Protein AF-A0A847SNF2-F1 (afdb_monomer_lite)

Radius of gyration: 28.28 Å; chains: 1; bounding box: 63×43×84 Å

pLDDT: mean 89.74, std 14.48, range [37.38, 98.56]

Structure (mmCIF, N/CA/C/O backbone):
data_AF-A0A847SNF2-F1
#
_entry.id   AF-A0A847SNF2-F1
#
loop_
_atom_site.group_PDB
_atom_site.id
_atom_site.type_symbol
_atom_site.label_atom_id
_atom_site.label_alt_id
_atom_site.label_comp_id
_atom_site.label_asym_id
_atom_site.label_entity_id
_atom_site.label_seq_id
_atom_site.pdbx_PDB_ins_code
_atom_site.Cartn_x
_atom_site.Cartn_y
_atom_site.Cartn_z
_atom_site.occupancy
_atom_site.B_iso_or_equiv
_atom_site.auth_seq_id
_atom_site.auth_comp_id
_atom_site.auth_asym_id
_atom_site.auth_atom_id
_atom_site.pdbx_PDB_model_num
ATOM 1 N N . MET A 1 1 ? 32.639 8.317 -30.695 1.00 65.56 1 MET A N 1
ATOM 2 C CA . MET A 1 1 ? 31.513 8.698 -29.812 1.00 65.56 1 MET A CA 1
ATOM 3 C C . MET A 1 1 ? 30.202 7.979 -30.156 1.00 65.56 1 MET A C 1
ATOM 5 O O . MET A 1 1 ? 29.755 7.187 -29.338 1.00 65.56 1 MET A O 1
ATOM 9 N N . LYS A 1 2 ? 29.619 8.138 -31.360 1.00 73.62 2 LYS A N 1
ATOM 10 C CA . LYS A 1 2 ? 28.333 7.496 -31.739 1.00 73.62 2 LYS A CA 1
ATOM 11 C C . LYS A 1 2 ? 28.296 5.975 -31.500 1.00 73.62 2 LYS A C 1
ATOM 13 O O . LYS A 1 2 ? 27.364 5.471 -30.892 1.00 73.62 2 LYS A O 1
ATOM 18 N N . GLN A 1 3 ? 29.345 5.256 -31.897 1.00 74.81 3 GLN A N 1
ATOM 19 C CA . GLN A 1 3 ? 29.440 3.803 -31.704 1.00 74.81 3 GLN A CA 1
ATOM 20 C C . GLN A 1 3 ? 29.687 3.382 -30.245 1.00 74.81 3 GLN A C 1
ATOM 22 O O . GLN A 1 3 ? 29.325 2.277 -29.868 1.00 74.81 3 GLN A O 1
ATOM 27 N N . GLN A 1 4 ? 30.266 4.246 -29.407 1.00 75.88 4 GLN A N 1
ATOM 28 C CA . GLN A 1 4 ? 30.476 3.952 -27.981 1.00 75.88 4 GLN A CA 1
ATOM 29 C C . GLN A 1 4 ? 29.184 4.100 -27.173 1.00 75.88 4 GLN A C 1
ATOM 31 O O . GLN A 1 4 ? 28.997 3.384 -26.195 1.00 75.88 4 GLN A O 1
ATOM 36 N N . ILE A 1 5 ? 28.310 5.019 -27.593 1.00 78.06 5 ILE A N 1
ATOM 37 C CA . ILE A 1 5 ? 27.040 5.321 -26.924 1.00 78.06 5 ILE A CA 1
ATOM 38 C C . ILE A 1 5 ? 25.921 4.403 -27.427 1.00 78.06 5 ILE A C 1
ATOM 40 O O . ILE A 1 5 ? 25.228 3.787 -26.626 1.00 78.06 5 ILE A O 1
ATOM 44 N N . PHE A 1 6 ? 25.771 4.287 -28.747 1.00 85.62 6 PHE A N 1
ATOM 45 C CA . PHE A 1 6 ? 24.653 3.578 -29.381 1.00 85.62 6 PHE A CA 1
ATOM 46 C C . PHE A 1 6 ? 25.043 2.185 -29.903 1.00 85.62 6 PHE A C 1
ATOM 48 O O . PHE A 1 6 ? 24.213 1.454 -30.435 1.00 85.62 6 PHE A O 1
ATOM 55 N N . GLY A 1 7 ? 26.320 1.802 -29.798 1.00 81.44 7 GLY A N 1
ATOM 56 C CA . GLY A 1 7 ? 26.777 0.477 -30.206 1.00 81.44 7 GLY A CA 1
ATOM 57 C C . GLY A 1 7 ? 26.134 -0.612 -29.356 1.00 81.44 7 GLY A C 1
ATOM 58 O O . GLY A 1 7 ? 26.249 -0.619 -28.128 1.00 81.44 7 GLY A O 1
ATOM 59 N N . THR A 1 8 ? 25.475 -1.550 -30.027 1.00 86.31 8 THR A N 1
ATOM 60 C CA . THR A 1 8 ? 24.744 -2.636 -29.385 1.00 86.31 8 THR A CA 1
ATOM 61 C C . THR A 1 8 ? 24.902 -3.945 -30.151 1.00 86.31 8 THR A C 1
ATOM 63 O O . THR A 1 8 ? 25.084 -3.964 -31.372 1.00 86.31 8 THR A O 1
ATOM 66 N N . ARG A 1 9 ? 24.838 -5.054 -29.417 1.00 81.81 9 ARG A N 1
ATOM 67 C CA . ARG A 1 9 ? 24.780 -6.404 -29.971 1.00 81.81 9 ARG A CA 1
ATOM 68 C C . ARG A 1 9 ? 23.340 -6.749 -30.350 1.00 81.81 9 ARG A C 1
ATOM 70 O O . ARG A 1 9 ? 22.398 -6.318 -29.697 1.00 81.81 9 ARG A O 1
ATOM 77 N N . ASN A 1 10 ? 23.156 -7.546 -31.401 1.00 85.62 10 ASN A N 1
ATOM 78 C CA . ASN A 1 10 ? 21.829 -8.011 -31.823 1.00 85.62 10 ASN A CA 1
ATOM 79 C C . ASN A 1 10 ? 21.430 -9.317 -31.105 1.00 85.62 10 ASN A C 1
ATOM 81 O O . ASN A 1 10 ? 21.148 -10.340 -31.739 1.00 85.62 10 ASN A O 1
ATOM 85 N N . ASP A 1 11 ? 21.441 -9.295 -29.774 1.00 86.50 11 ASP A N 1
ATOM 86 C CA . ASP A 1 11 ? 21.191 -10.460 -28.923 1.00 86.50 11 ASP A CA 1
ATOM 87 C C . ASP A 1 11 ? 19.908 -10.335 -28.086 1.00 86.50 11 ASP A C 1
ATOM 89 O O . ASP A 1 11 ? 19.279 -9.276 -27.995 1.00 86.50 11 ASP A O 1
ATOM 93 N N . TRP A 1 12 ? 19.491 -11.467 -27.519 1.00 93.69 12 TRP A N 1
ATOM 94 C CA . TRP A 1 12 ? 18.368 -11.535 -26.587 1.00 93.69 12 TRP A CA 1
ATOM 95 C C . TRP A 1 12 ? 18.736 -11.013 -25.198 1.00 93.69 12 TRP A C 1
ATOM 97 O O . TRP A 1 12 ? 17.870 -10.480 -24.514 1.00 93.69 12 TRP A O 1
ATOM 107 N N . THR A 1 13 ? 20.007 -11.111 -24.804 1.00 93.56 13 THR A N 1
ATOM 108 C CA . THR A 1 13 ? 20.498 -10.673 -23.493 1.00 93.56 13 THR A CA 1
ATOM 109 C C . THR A 1 13 ? 20.202 -9.196 -23.252 1.00 93.56 13 THR A C 1
ATOM 111 O O . THR A 1 13 ? 19.539 -8.861 -22.277 1.00 93.56 13 THR A O 1
ATOM 114 N N . GLY A 1 14 ? 20.604 -8.308 -24.164 1.00 93.88 14 GLY A N 1
ATOM 115 C CA . GLY A 1 14 ? 20.358 -6.872 -24.039 1.00 93.88 14 GLY A CA 1
ATOM 116 C C . GLY A 1 14 ? 18.871 -6.518 -24.066 1.00 93.88 14 GLY A C 1
ATOM 117 O O . GLY A 1 14 ? 18.456 -5.609 -23.353 1.00 93.88 14 GLY A O 1
ATOM 118 N N . LEU A 1 15 ? 18.057 -7.268 -24.823 1.00 96.25 15 LEU A N 1
ATOM 119 C CA . LEU A 1 15 ? 16.604 -7.081 -24.851 1.00 96.25 15 LEU A CA 1
ATOM 120 C C . LEU A 1 15 ? 15.972 -7.444 -23.503 1.00 96.25 15 LEU A C 1
ATOM 122 O O . LEU A 1 15 ? 15.206 -6.653 -22.963 1.00 96.25 15 LEU A O 1
ATOM 126 N N . ILE A 1 16 ? 16.302 -8.618 -22.960 1.00 97.25 16 ILE A N 1
ATOM 127 C CA . ILE A 1 16 ? 15.777 -9.078 -21.671 1.00 97.25 16 ILE A CA 1
ATOM 128 C C . ILE A 1 16 ? 16.212 -8.113 -20.568 1.00 97.25 16 ILE A C 1
ATOM 130 O O . ILE A 1 16 ? 15.367 -7.623 -19.830 1.00 97.25 16 ILE A O 1
ATOM 134 N N . LEU A 1 17 ? 17.502 -7.769 -20.503 1.00 97.38 17 LEU A N 1
ATOM 135 C CA . LEU A 1 17 ? 18.030 -6.860 -19.485 1.00 97.38 17 LEU A CA 1
ATOM 136 C C . LEU A 1 17 ? 17.331 -5.495 -19.509 1.00 97.38 17 LEU A C 1
ATOM 138 O O . LEU A 1 17 ? 16.883 -5.028 -18.464 1.00 97.38 17 LEU A O 1
ATOM 142 N N . ARG A 1 18 ? 17.201 -4.859 -20.684 1.00 96.88 18 ARG A N 1
ATOM 143 C CA . ARG A 1 18 ? 16.602 -3.517 -20.771 1.00 96.88 18 ARG A CA 1
ATOM 144 C C . ARG A 1 18 ? 15.096 -3.513 -20.543 1.00 96.88 18 ARG A C 1
ATOM 146 O O . ARG A 1 18 ? 14.598 -2.564 -19.947 1.00 96.88 18 ARG A O 1
ATOM 153 N N . LEU A 1 19 ? 14.379 -4.545 -21.000 1.00 98.06 19 LEU A N 1
ATOM 154 C CA . LEU A 1 19 ? 12.941 -4.650 -20.760 1.00 98.06 19 LEU A CA 1
ATOM 155 C C . LEU A 1 19 ? 12.666 -4.926 -19.288 1.00 98.06 19 LEU A C 1
ATOM 157 O O . LEU A 1 19 ? 11.842 -4.234 -18.710 1.00 98.06 19 LEU A O 1
ATOM 161 N N . THR A 1 20 ? 13.384 -5.863 -18.667 1.00 97.50 20 THR A N 1
ATOM 162 C CA . THR A 1 20 ? 13.247 -6.135 -17.232 1.00 97.50 20 THR A CA 1
ATOM 163 C C . THR A 1 20 ? 13.534 -4.879 -16.417 1.00 97.50 20 THR A C 1
ATOM 165 O O . THR A 1 20 ? 12.692 -4.461 -15.630 1.00 97.50 20 THR A O 1
ATOM 168 N N . LEU A 1 21 ? 14.678 -4.229 -16.652 1.00 97.56 21 LEU A N 1
ATOM 169 C CA . LEU A 1 21 ? 15.063 -3.021 -15.926 1.00 97.56 21 LEU A CA 1
ATOM 170 C C . LEU A 1 21 ? 14.066 -1.873 -16.154 1.00 97.56 21 LEU A C 1
ATOM 172 O O . LEU A 1 21 ? 13.591 -1.267 -15.200 1.00 97.56 21 LEU A O 1
ATOM 176 N N . GLY A 1 22 ? 13.713 -1.595 -17.410 1.00 97.88 22 GLY A N 1
ATOM 177 C CA . GLY A 1 22 ? 12.806 -0.505 -17.756 1.00 97.88 22 GLY A CA 1
ATOM 178 C C . GLY A 1 22 ? 11.372 -0.726 -17.266 1.00 97.88 22 GLY A C 1
ATOM 179 O O . GLY A 1 22 ? 10.777 0.192 -16.712 1.00 97.88 22 GLY A O 1
ATOM 180 N N . LEU A 1 23 ? 10.817 -1.933 -17.409 1.00 97.69 23 LEU A N 1
ATOM 181 C CA . LEU A 1 23 ? 9.449 -2.239 -16.969 1.00 97.69 23 LEU A CA 1
ATOM 182 C C . LEU A 1 23 ? 9.313 -2.253 -15.446 1.00 97.69 23 LEU A C 1
ATOM 184 O O . LEU A 1 23 ? 8.273 -1.850 -14.937 1.00 97.69 23 LEU A O 1
ATOM 188 N N . ILE A 1 24 ? 10.348 -2.691 -14.726 1.00 96.38 24 ILE A N 1
ATOM 189 C CA . ILE A 1 24 ? 10.360 -2.668 -13.262 1.00 96.38 24 ILE A CA 1
ATOM 190 C C . ILE A 1 24 ? 10.468 -1.229 -12.739 1.00 96.38 24 ILE A C 1
ATOM 192 O O . ILE A 1 24 ? 9.777 -0.879 -11.790 1.00 96.38 24 ILE A O 1
ATOM 196 N N . LEU A 1 25 ? 11.295 -0.384 -13.363 1.00 96.88 25 LEU A N 1
ATOM 197 C CA . LEU A 1 25 ? 11.503 0.999 -12.919 1.00 96.88 25 LEU A CA 1
ATOM 198 C C . LEU A 1 25 ? 10.388 1.961 -13.341 1.00 96.88 25 LEU A C 1
ATOM 200 O O . LEU A 1 25 ? 10.139 2.955 -12.659 1.00 96.88 25 LEU A O 1
ATOM 204 N N . PHE A 1 26 ? 9.697 1.680 -14.448 1.00 97.94 26 PHE A N 1
ATOM 205 C CA . PHE A 1 26 ? 8.675 2.577 -14.984 1.00 97.94 26 PHE A CA 1
ATOM 206 C C . PHE A 1 26 ? 7.558 2.915 -13.978 1.00 97.94 26 PHE A C 1
ATOM 208 O O . PHE A 1 26 ? 7.252 4.101 -13.851 1.00 97.94 26 PHE A O 1
ATOM 215 N N . PRO A 1 27 ? 6.973 1.961 -13.222 1.00 97.44 27 PRO A N 1
ATOM 216 C CA . PRO A 1 27 ? 5.998 2.277 -12.181 1.00 97.44 27 PRO A CA 1
ATOM 217 C C . PRO A 1 27 ? 6.513 3.276 -11.140 1.00 97.44 27 PRO A C 1
ATOM 219 O O . PRO A 1 27 ? 5.784 4.202 -10.791 1.00 97.44 27 PRO A O 1
ATOM 222 N N . HIS A 1 28 ? 7.772 3.149 -10.709 1.00 95.12 28 HIS A N 1
ATOM 223 C CA . HIS A 1 28 ? 8.379 4.057 -9.732 1.00 95.12 28 HIS A CA 1
ATOM 224 C C . HIS A 1 28 ? 8.542 5.471 -10.294 1.00 95.12 28 HIS A C 1
ATOM 226 O O . HIS A 1 28 ? 8.171 6.443 -9.638 1.00 95.12 28 HIS A O 1
ATOM 232 N N . GLY A 1 29 ? 9.002 5.601 -11.541 1.00 96.12 29 GLY A N 1
ATOM 233 C CA . GLY A 1 29 ? 9.044 6.896 -12.219 1.00 96.12 29 GLY A CA 1
ATOM 234 C C . GLY A 1 29 ? 7.646 7.485 -12.454 1.00 96.12 29 GLY A C 1
ATOM 235 O O . GLY A 1 29 ? 7.437 8.685 -12.288 1.00 96.12 29 GLY A O 1
ATOM 236 N N . ALA A 1 30 ? 6.664 6.653 -12.811 1.00 96.94 30 ALA A N 1
ATOM 237 C CA . ALA A 1 30 ? 5.295 7.084 -13.094 1.00 96.94 30 ALA A CA 1
ATOM 238 C C . ALA A 1 30 ? 4.552 7.540 -11.827 1.00 96.94 30 ALA A C 1
ATOM 240 O O . ALA A 1 30 ? 3.775 8.493 -11.891 1.00 96.94 30 ALA A O 1
ATOM 241 N N . GLN A 1 31 ? 4.830 6.923 -10.675 1.00 97.06 31 GLN A N 1
ATOM 242 C CA . GLN A 1 31 ? 4.374 7.404 -9.369 1.00 97.06 31 GLN A CA 1
ATOM 243 C C . GLN A 1 31 ? 4.872 8.828 -9.095 1.00 97.06 31 GLN A C 1
ATOM 245 O O . GLN A 1 31 ? 4.093 9.680 -8.667 1.00 97.06 31 GLN A O 1
ATOM 250 N N . LYS A 1 32 ? 6.148 9.092 -9.402 1.00 96.25 32 LYS A N 1
ATOM 251 C CA . LYS A 1 32 ? 6.796 10.386 -9.161 1.00 96.25 32 LYS A CA 1
ATOM 252 C C . LYS A 1 32 ? 6.369 11.465 -10.145 1.00 96.25 32 LYS A C 1
ATOM 254 O O . LYS A 1 32 ? 6.161 12.592 -9.737 1.00 96.25 32 LYS A O 1
ATOM 259 N N . VAL A 1 33 ? 6.216 11.159 -11.433 1.00 96.06 33 VAL A N 1
ATOM 260 C CA . VAL A 1 33 ? 5.874 12.177 -12.446 1.00 96.06 33 VAL A CA 1
ATOM 261 C C . VAL A 1 33 ? 4.365 12.360 -12.586 1.00 96.06 33 VAL A C 1
ATOM 263 O O . VAL A 1 33 ? 3.878 13.488 -12.601 1.00 96.06 33 VAL A O 1
ATOM 266 N N . LEU A 1 34 ? 3.622 11.256 -12.695 1.00 94.94 34 LEU A N 1
ATOM 267 C CA . LEU A 1 34 ? 2.216 11.252 -13.114 1.00 94.94 34 LEU A CA 1
ATOM 268 C C . LEU A 1 34 ? 1.235 10.971 -11.967 1.00 94.94 34 LEU A C 1
ATOM 270 O O . LEU A 1 34 ? 0.028 11.070 -12.174 1.00 94.94 34 LEU A O 1
ATOM 274 N N . GLY A 1 35 ? 1.725 10.572 -10.788 1.00 91.75 35 GLY A N 1
ATOM 275 C CA . GLY A 1 35 ? 0.875 10.138 -9.673 1.00 91.75 35 GLY A CA 1
ATOM 276 C C . GLY A 1 35 ? 0.163 8.805 -9.928 1.00 91.75 35 GLY A C 1
ATOM 277 O O . GLY A 1 35 ? -0.807 8.459 -9.256 1.00 91.75 35 GLY A O 1
ATOM 278 N N . TRP A 1 36 ? 0.612 8.038 -10.925 1.00 96.44 36 TRP A N 1
ATOM 279 C CA . TRP A 1 36 ? 0.036 6.726 -11.219 1.00 96.44 36 TRP A CA 1
ATOM 280 C C . TRP A 1 36 ? 0.269 5.758 -10.062 1.00 96.44 36 TRP A C 1
ATOM 282 O O . TRP A 1 36 ? 1.179 5.952 -9.265 1.00 96.44 36 TRP A O 1
ATOM 292 N N . PHE A 1 37 ? -0.544 4.703 -9.973 1.00 94.06 37 PHE A N 1
ATOM 293 C CA . PHE A 1 37 ? -0.419 3.673 -8.930 1.00 94.06 37 PHE A CA 1
ATOM 294 C C . PHE A 1 37 ? -0.496 4.230 -7.496 1.00 94.06 37 PHE A C 1
ATOM 296 O O . PHE A 1 37 ? 0.174 3.725 -6.598 1.00 94.06 37 PHE A O 1
ATOM 303 N N . GLY A 1 38 ? -1.279 5.296 -7.293 1.00 90.06 38 GLY A N 1
ATOM 304 C CA . GLY A 1 38 ? -1.390 5.977 -5.998 1.00 90.06 38 GLY A CA 1
ATOM 305 C C . GLY A 1 38 ? -0.129 6.748 -5.599 1.00 90.06 38 GLY A C 1
ATOM 306 O O . GLY A 1 38 ? 0.064 7.022 -4.419 1.00 90.06 38 GLY A O 1
ATOM 307 N N . GLY A 1 39 ? 0.745 7.053 -6.562 1.00 90.94 39 GLY A N 1
ATOM 308 C CA . GLY A 1 39 ? 1.963 7.813 -6.332 1.00 90.94 39 GLY A CA 1
ATOM 309 C C . GLY A 1 39 ? 1.703 9.289 -6.012 1.00 90.94 39 GLY A C 1
ATOM 310 O O . GLY A 1 39 ? 0.650 9.829 -6.352 1.00 90.94 39 GLY A O 1
ATOM 311 N N . PRO A 1 40 ? 2.679 9.967 -5.397 1.00 87.31 40 PRO A N 1
ATOM 312 C CA . PRO A 1 40 ? 2.530 11.343 -4.925 1.00 87.31 40 PRO A CA 1
ATOM 313 C C . PRO A 1 40 ? 2.425 12.376 -6.059 1.00 87.31 40 PRO A C 1
ATOM 315 O O . PRO A 1 40 ? 1.842 13.444 -5.856 1.00 87.31 40 PRO A O 1
ATOM 318 N N . GLY A 1 41 ? 2.948 12.069 -7.251 1.00 94.06 41 GLY A N 1
ATOM 319 C CA . GLY A 1 41 ? 3.035 13.009 -8.368 1.00 94.06 41 GLY A CA 1
ATOM 320 C C . GLY A 1 41 ? 4.124 14.073 -8.180 1.00 94.06 41 GLY A C 1
ATOM 321 O O . GLY A 1 41 ? 4.678 14.245 -7.095 1.00 94.06 41 GLY A O 1
ATOM 322 N N . PHE A 1 42 ? 4.432 14.802 -9.259 1.00 94.50 42 PHE A N 1
ATOM 323 C CA . PHE A 1 42 ? 5.685 15.564 -9.365 1.00 94.50 42 PHE A CA 1
ATOM 324 C C . PHE A 1 42 ? 5.872 16.615 -8.268 1.00 94.50 42 PHE A C 1
ATOM 326 O O . PHE A 1 42 ? 6.943 16.706 -7.675 1.00 94.50 42 PHE A O 1
ATOM 333 N N . GLY A 1 43 ? 4.830 17.403 -7.987 1.00 94.56 43 GLY A N 1
ATOM 334 C CA . GLY A 1 43 ? 4.910 18.475 -6.994 1.00 94.56 43 GLY A CA 1
ATOM 335 C C . GLY A 1 43 ? 5.175 17.949 -5.583 1.00 94.56 43 GLY A C 1
ATOM 336 O O . GLY A 1 43 ? 6.062 18.451 -4.900 1.00 94.56 43 GLY A O 1
ATOM 337 N N . ASN A 1 44 ? 4.448 16.907 -5.175 1.00 94.00 44 ASN A N 1
ATOM 338 C CA . ASN A 1 44 ? 4.586 16.327 -3.840 1.00 94.00 44 ASN A CA 1
ATOM 339 C C . ASN A 1 44 ? 5.908 15.567 -3.685 1.00 94.00 44 ASN A C 1
ATOM 341 O O . ASN A 1 44 ? 6.537 15.663 -2.635 1.00 94.00 44 ASN A O 1
ATOM 345 N N . GLU A 1 45 ? 6.360 14.862 -4.728 1.00 95.06 45 GLU A N 1
ATOM 346 C CA . GLU A 1 45 ? 7.650 14.166 -4.696 1.00 95.06 45 GLU A CA 1
ATOM 347 C C . GLU A 1 45 ? 8.820 15.152 -4.572 1.00 95.06 45 GLU A C 1
ATOM 349 O O . GLU A 1 45 ? 9.740 14.930 -3.788 1.00 95.06 45 GLU A O 1
ATOM 354 N N . MET A 1 46 ? 8.768 16.276 -5.298 1.00 96.06 46 MET A N 1
ATOM 355 C CA . MET A 1 46 ? 9.780 17.330 -5.186 1.00 96.06 46 MET A CA 1
ATOM 356 C C . MET A 1 46 ? 9.867 17.876 -3.759 1.00 96.06 46 MET A C 1
ATOM 358 O O . MET A 1 46 ? 10.971 17.965 -3.230 1.00 96.06 46 MET A O 1
ATOM 362 N N . VAL A 1 47 ? 8.724 18.181 -3.132 1.00 93.62 47 VAL A N 1
ATOM 363 C CA . VAL A 1 47 ? 8.668 18.648 -1.735 1.00 93.62 47 VAL A CA 1
ATOM 364 C C . VAL A 1 47 ? 9.216 17.590 -0.781 1.00 93.62 47 VAL A C 1
ATOM 366 O O . VAL A 1 47 ? 10.014 17.909 0.093 1.00 93.62 47 VAL A O 1
ATOM 369 N N . PHE A 1 48 ? 8.852 16.318 -0.955 1.00 91.94 48 PHE A N 1
ATOM 370 C CA . PHE A 1 48 ? 9.388 15.241 -0.124 1.00 91.94 48 PHE A CA 1
ATOM 371 C C . PHE A 1 48 ? 10.921 15.163 -0.219 1.00 91.94 48 PHE A C 1
ATOM 373 O O . PHE A 1 48 ? 11.616 15.150 0.800 1.00 91.94 48 PHE A O 1
ATOM 380 N N . PHE A 1 49 ? 11.478 15.194 -1.430 1.00 93.31 49 PHE A N 1
ATOM 381 C CA . PHE A 1 49 ? 12.925 15.137 -1.618 1.00 93.31 49 PHE A CA 1
ATOM 382 C C . PHE A 1 49 ? 13.665 16.367 -1.090 1.00 93.31 49 PHE A C 1
ATOM 384 O O . PHE A 1 49 ? 14.732 16.207 -0.496 1.00 93.31 49 PHE A O 1
ATOM 391 N N . THR A 1 50 ? 13.136 17.578 -1.271 1.00 93.06 50 THR A N 1
ATOM 392 C CA . THR A 1 50 ? 13.820 18.798 -0.813 1.00 93.06 50 THR A CA 1
ATOM 393 C C . THR A 1 50 ? 13.634 19.055 0.674 1.00 93.06 50 THR A C 1
ATOM 395 O O . THR A 1 50 ? 14.589 19.434 1.351 1.00 93.06 50 THR A O 1
ATOM 398 N N . ASP A 1 51 ? 12.436 18.827 1.201 1.00 93.44 51 ASP A N 1
ATOM 399 C CA . ASP A 1 51 ? 12.077 19.280 2.545 1.00 93.44 51 ASP A CA 1
ATOM 400 C C . ASP A 1 51 ? 12.233 18.159 3.573 1.00 93.44 51 ASP A C 1
ATOM 402 O O . ASP A 1 51 ? 12.564 18.440 4.721 1.00 93.44 51 ASP A O 1
ATOM 406 N N . THR A 1 52 ? 12.037 16.895 3.170 1.00 88.81 52 THR A N 1
ATOM 407 C CA . THR A 1 52 ? 12.174 15.733 4.069 1.00 88.81 52 THR A CA 1
ATOM 408 C C . THR A 1 52 ? 13.535 15.060 3.932 1.00 88.81 52 THR A C 1
ATOM 410 O O . THR A 1 52 ? 14.189 14.799 4.936 1.00 88.81 52 THR A O 1
ATOM 413 N N . LEU A 1 53 ? 13.987 14.790 2.700 1.00 86.44 53 LEU A N 1
ATOM 414 C CA . LEU A 1 53 ? 15.306 14.181 2.465 1.00 86.44 53 LEU A CA 1
ATOM 415 C C . LEU A 1 53 ? 16.441 15.207 2.349 1.00 86.44 53 LEU A C 1
ATOM 417 O O . LEU A 1 53 ? 17.600 14.820 2.209 1.00 86.44 53 LEU A O 1
ATOM 421 N N . HIS A 1 54 ? 16.122 16.505 2.398 1.00 91.69 54 HIS A N 1
ATOM 422 C CA . HIS A 1 54 ? 17.091 17.602 2.314 1.00 91.69 54 HIS A CA 1
ATOM 423 C C . HIS A 1 54 ? 18.005 17.534 1.080 1.00 91.69 54 HIS A C 1
ATOM 425 O O . HIS A 1 54 ? 19.144 18.010 1.098 1.00 91.69 54 HIS A O 1
ATOM 431 N N . LEU A 1 55 ? 17.509 16.953 -0.017 1.00 90.44 55 LEU A N 1
ATOM 432 C CA . LEU A 1 55 ? 18.242 16.888 -1.272 1.00 90.44 55 LEU A CA 1
ATOM 433 C C . LEU A 1 55 ? 18.229 18.260 -1.959 1.00 90.44 55 LEU A C 1
ATOM 435 O O . LEU A 1 55 ? 17.189 18.923 -2.008 1.00 90.44 55 LEU A O 1
ATOM 439 N N . PRO A 1 56 ? 19.344 18.688 -2.579 1.00 94.00 56 PRO A N 1
ATOM 440 C CA . PRO A 1 56 ? 19.325 19.853 -3.451 1.00 94.00 56 PRO A CA 1
ATOM 441 C C . PRO A 1 56 ? 18.285 19.665 -4.560 1.00 94.00 56 PRO A C 1
ATOM 443 O O . PRO A 1 56 ? 18.238 18.606 -5.189 1.00 94.00 56 PRO A O 1
ATOM 446 N N . TRP A 1 57 ? 17.493 20.702 -4.849 1.00 94.31 57 TRP A N 1
ATOM 447 C CA . TRP A 1 57 ? 16.369 20.619 -5.794 1.00 94.31 57 TRP A CA 1
ATOM 448 C C . TRP A 1 57 ? 16.762 20.042 -7.162 1.00 94.31 57 TRP A C 1
ATOM 450 O O . TRP A 1 57 ? 15.990 19.308 -7.772 1.00 94.31 57 TRP A O 1
ATOM 460 N N . LEU A 1 58 ? 17.977 20.338 -7.638 1.00 95.00 58 LEU A N 1
ATOM 461 C CA . LEU A 1 58 ? 18.468 19.832 -8.916 1.00 95.00 58 LEU A CA 1
ATOM 462 C C . LEU A 1 58 ? 18.709 18.318 -8.870 1.00 95.00 58 LEU A C 1
ATOM 464 O O . LEU A 1 58 ? 18.411 17.624 -9.836 1.00 95.00 58 LEU A O 1
ATOM 468 N N . ILE A 1 59 ? 19.213 17.799 -7.748 1.00 92.75 59 ILE A N 1
ATOM 469 C CA . ILE A 1 59 ? 19.392 16.357 -7.548 1.00 92.75 59 ILE A CA 1
ATOM 470 C C . ILE A 1 59 ? 18.026 15.676 -7.465 1.00 92.75 59 ILE A C 1
ATOM 472 O O . ILE A 1 59 ? 17.802 14.707 -8.184 1.00 92.75 59 ILE A O 1
ATOM 476 N N . ALA A 1 60 ? 17.097 16.226 -6.677 1.00 92.19 60 ALA A N 1
ATOM 477 C CA . ALA A 1 60 ? 15.721 15.734 -6.580 1.00 92.19 60 ALA A CA 1
ATOM 478 C C . ALA A 1 60 ? 15.036 15.662 -7.958 1.00 92.19 60 ALA A C 1
ATOM 480 O O . ALA A 1 60 ? 14.478 14.634 -8.340 1.00 92.19 60 ALA A O 1
ATOM 481 N N . PHE A 1 61 ? 15.159 16.726 -8.753 1.00 94.19 61 PHE A N 1
ATOM 482 C CA . PHE A 1 61 ? 14.631 16.772 -10.112 1.00 94.19 61 PHE A CA 1
ATOM 483 C C . PHE A 1 61 ? 15.262 15.706 -11.020 1.00 94.19 61 PHE A C 1
ATOM 485 O O . PHE A 1 61 ? 14.552 15.012 -11.751 1.00 94.19 61 PHE A O 1
ATOM 492 N N . LEU A 1 62 ? 16.589 15.546 -10.967 1.00 93.25 62 LEU A N 1
ATOM 493 C CA . LEU A 1 62 ? 17.298 14.548 -11.767 1.00 93.25 62 LEU A CA 1
ATOM 494 C C . LEU A 1 62 ? 16.895 13.117 -11.401 1.00 93.25 62 LEU A C 1
ATOM 496 O O . LEU A 1 62 ? 16.737 12.311 -12.312 1.00 93.25 62 LEU A O 1
ATOM 500 N N . VAL A 1 63 ? 16.675 12.809 -10.118 1.00 93.88 63 VAL A N 1
ATOM 501 C CA . VAL A 1 63 ? 16.155 11.504 -9.668 1.00 93.88 63 VAL A CA 1
ATOM 502 C C . VAL A 1 63 ? 14.843 11.184 -10.388 1.00 93.88 63 VAL A C 1
ATOM 504 O O . VAL A 1 63 ? 14.741 10.163 -11.068 1.00 93.88 63 VAL A O 1
ATOM 507 N N . ILE A 1 64 ? 13.875 12.104 -10.330 1.00 94.38 64 ILE A N 1
ATOM 508 C CA . ILE A 1 64 ? 12.552 11.925 -10.941 1.00 94.38 64 ILE A CA 1
ATOM 509 C C . ILE A 1 64 ? 12.662 11.734 -12.461 1.00 94.38 64 ILE A C 1
ATOM 511 O O . ILE A 1 64 ? 12.045 10.832 -13.036 1.00 94.38 64 ILE A O 1
ATOM 515 N N . VAL A 1 65 ? 13.468 12.571 -13.123 1.00 94.19 65 VAL A N 1
ATOM 516 C CA . VAL A 1 65 ? 13.672 12.502 -14.576 1.00 94.19 65 VAL A CA 1
ATOM 517 C C . VAL A 1 65 ? 14.331 11.186 -14.980 1.00 94.19 65 VAL A C 1
ATOM 519 O O . VAL A 1 65 ? 13.888 10.558 -15.943 1.00 94.19 65 VAL A O 1
ATOM 522 N N . ILE A 1 66 ? 15.371 10.758 -14.260 1.00 96.00 66 ILE A N 1
ATOM 523 C CA . ILE A 1 66 ? 16.100 9.524 -14.563 1.00 96.00 66 ILE A CA 1
ATOM 524 C C . ILE A 1 66 ? 15.187 8.313 -14.391 1.00 96.00 66 ILE A C 1
ATOM 526 O O . ILE A 1 66 ? 15.141 7.475 -15.289 1.00 96.00 66 ILE A O 1
ATOM 530 N N . GLU A 1 67 ? 14.424 8.230 -13.302 1.00 96.62 67 GLU A N 1
ATOM 531 C CA . GLU A 1 67 ? 13.539 7.088 -13.067 1.00 96.62 67 GLU A CA 1
ATOM 532 C C . GLU A 1 67 ? 12.451 6.960 -14.133 1.00 96.62 67 GLU A C 1
ATOM 534 O O . GLU A 1 67 ? 12.213 5.865 -14.636 1.00 96.62 67 GLU A O 1
ATOM 539 N N . PHE A 1 68 ? 11.816 8.064 -14.531 1.00 97.69 68 PHE A N 1
ATOM 540 C CA . PHE A 1 68 ? 10.727 8.008 -15.505 1.00 97.69 68 PHE A CA 1
ATOM 541 C C . PHE A 1 68 ? 11.227 7.912 -16.951 1.00 97.69 68 PHE A C 1
ATOM 543 O O . PHE A 1 68 ? 10.931 6.951 -17.669 1.00 97.69 68 PHE A O 1
ATOM 550 N N . PHE A 1 69 ? 12.008 8.899 -17.397 1.00 97.38 69 PHE A N 1
ATOM 551 C CA . PHE A 1 69 ? 12.457 8.961 -18.788 1.00 97.38 69 PHE A CA 1
ATOM 552 C C . PHE A 1 69 ? 13.567 7.956 -19.077 1.00 97.38 69 PHE A C 1
ATOM 554 O O . PHE A 1 69 ? 13.645 7.447 -20.199 1.00 97.38 69 PHE A O 1
ATOM 561 N N . GLY A 1 70 ? 14.389 7.620 -18.082 1.00 97.38 70 GLY A N 1
ATOM 562 C CA . GLY A 1 70 ? 15.377 6.559 -18.218 1.00 97.38 70 GLY A CA 1
ATOM 563 C C . GLY A 1 70 ? 14.727 5.191 -18.353 1.00 97.38 70 GLY A C 1
ATOM 564 O O . GLY A 1 70 ? 15.089 4.452 -19.267 1.00 97.38 70 GLY A O 1
ATOM 565 N N . ALA A 1 71 ? 13.705 4.879 -17.550 1.00 97.88 71 ALA A N 1
ATOM 566 C CA . ALA A 1 71 ? 12.947 3.638 -17.707 1.00 97.88 71 ALA A CA 1
ATOM 567 C C . ALA A 1 71 ? 12.301 3.530 -19.098 1.00 97.88 71 ALA A C 1
ATOM 569 O O . ALA A 1 71 ? 12.479 2.521 -19.783 1.00 97.88 71 ALA A O 1
ATOM 570 N N . LEU A 1 72 ? 11.629 4.590 -19.566 1.00 97.94 72 LEU A N 1
ATOM 571 C CA . LEU A 1 72 ? 11.016 4.606 -20.897 1.00 97.94 72 LEU A CA 1
ATOM 572 C C . LEU A 1 72 ? 12.059 4.443 -22.015 1.00 97.94 72 LEU A C 1
ATOM 574 O O . LEU A 1 72 ? 11.852 3.678 -22.959 1.00 97.94 72 LEU A O 1
ATOM 578 N N . SER A 1 73 ? 13.206 5.110 -21.879 1.00 97.62 73 SER A N 1
ATOM 579 C CA . SER A 1 73 ? 14.312 5.006 -22.834 1.00 97.62 73 SER A CA 1
ATOM 580 C C . SER A 1 73 ? 14.903 3.596 -22.884 1.00 97.62 73 SER A C 1
ATOM 582 O O . SER A 1 73 ? 15.190 3.089 -23.968 1.00 97.62 73 SER A O 1
ATOM 584 N N . LEU A 1 74 ? 15.027 2.918 -21.741 1.00 97.94 74 LEU A N 1
ATOM 585 C CA . LEU A 1 74 ? 15.470 1.523 -21.673 1.00 97.94 74 LEU A CA 1
ATOM 586 C C . LEU A 1 74 ? 14.465 0.572 -22.348 1.00 97.94 74 LEU A C 1
ATOM 588 O O . LEU A 1 74 ? 14.872 -0.293 -23.134 1.00 97.94 74 LEU A O 1
ATOM 592 N N . ILE A 1 75 ? 13.159 0.783 -22.139 1.00 98.19 75 ILE A N 1
ATOM 593 C CA . ILE A 1 75 ? 12.091 -0.016 -22.769 1.00 98.19 75 ILE A CA 1
ATOM 594 C C . ILE A 1 75 ? 12.169 0.051 -24.298 1.00 98.19 75 ILE A C 1
ATOM 596 O O . ILE A 1 75 ? 12.050 -0.978 -24.965 1.00 98.19 75 ILE A O 1
ATOM 600 N N . ILE A 1 76 ? 12.425 1.228 -24.874 1.00 96.94 76 ILE A N 1
ATOM 601 C CA . ILE A 1 76 ? 12.579 1.373 -26.334 1.00 96.94 76 ILE A CA 1
ATOM 602 C C . ILE A 1 76 ? 14.010 1.079 -26.818 1.00 96.94 76 ILE A C 1
ATOM 604 O O . ILE A 1 76 ? 14.247 0.883 -28.011 1.00 96.94 76 ILE A O 1
ATOM 608 N N . GLY A 1 77 ? 14.972 0.983 -25.898 1.00 96.31 77 GLY A N 1
ATOM 609 C CA . GLY A 1 77 ? 16.371 0.694 -26.204 1.00 96.31 77 GLY A CA 1
ATOM 610 C C . GLY A 1 77 ? 17.044 1.880 -26.879 1.00 96.31 77 GLY A C 1
ATOM 611 O O . GLY A 1 77 ? 17.685 1.720 -27.918 1.00 96.31 77 GLY A O 1
ATOM 612 N N . PHE A 1 78 ? 16.827 3.065 -26.317 1.00 96.25 78 PHE A N 1
ATOM 613 C CA . PHE A 1 78 ? 17.423 4.317 -26.749 1.00 96.25 78 PHE A CA 1
ATOM 614 C C . PHE A 1 78 ? 18.480 4.768 -25.741 1.00 96.25 78 PHE A C 1
ATOM 616 O O . PHE A 1 78 ? 18.185 4.935 -24.559 1.00 96.25 78 PHE A O 1
ATOM 623 N N . ALA A 1 79 ? 19.705 4.983 -26.217 1.00 94.94 79 ALA A N 1
ATOM 624 C CA . ALA A 1 79 ? 20.855 5.424 -25.439 1.00 94.94 79 ALA A CA 1
ATOM 625 C C . ALA A 1 79 ? 21.098 4.586 -24.169 1.00 94.94 79 ALA A C 1
ATOM 627 O O . ALA A 1 79 ? 21.493 5.128 -23.133 1.00 94.94 79 ALA A O 1
ATOM 628 N N . SER A 1 80 ? 20.877 3.266 -24.229 1.00 95.00 80 SER A N 1
ATOM 629 C CA . SER A 1 80 ? 20.798 2.425 -23.021 1.00 95.00 80 SER A CA 1
ATOM 630 C C . SER A 1 80 ? 22.046 2.508 -22.148 1.00 95.00 80 SER A C 1
ATOM 632 O O . SER A 1 80 ? 21.931 2.470 -20.935 1.00 95.00 80 SER A O 1
ATOM 634 N N . ARG A 1 81 ? 23.234 2.697 -22.738 1.00 93.94 81 ARG A N 1
ATOM 635 C CA . ARG A 1 81 ? 24.491 2.855 -21.987 1.00 93.94 81 ARG A CA 1
ATOM 636 C C . ARG A 1 81 ? 24.510 4.114 -21.117 1.00 93.94 81 ARG A C 1
ATOM 638 O O . ARG A 1 81 ? 25.000 4.060 -19.995 1.00 93.94 81 ARG A O 1
ATOM 645 N N . ILE A 1 82 ? 23.971 5.230 -21.613 1.00 95.25 82 ILE A N 1
ATOM 646 C CA . ILE A 1 82 ? 23.881 6.481 -20.843 1.00 95.25 82 ILE A CA 1
ATOM 647 C C . ILE A 1 82 ? 22.926 6.278 -19.671 1.00 95.25 82 ILE A C 1
ATOM 649 O O . ILE A 1 82 ? 23.276 6.571 -18.529 1.00 95.25 82 ILE A O 1
ATOM 653 N N . TRP A 1 83 ? 21.753 5.708 -19.945 1.00 96.94 83 TRP A N 1
ATOM 654 C CA . TRP A 1 83 ? 20.763 5.438 -18.909 1.00 96.94 83 TRP A CA 1
ATOM 655 C C . TRP A 1 83 ? 21.243 4.400 -17.899 1.00 96.94 83 TRP A C 1
ATOM 657 O O . TRP A 1 83 ? 20.999 4.576 -16.716 1.00 96.94 83 TRP A O 1
ATOM 667 N N . SER A 1 84 ? 22.007 3.386 -18.308 1.00 97.06 84 SER A N 1
ATOM 668 C CA . SER A 1 84 ? 22.639 2.443 -17.382 1.00 97.06 84 SER A CA 1
ATOM 669 C C . SER A 1 84 ? 23.600 3.133 -16.415 1.00 97.06 84 SER A C 1
ATOM 671 O O . SER A 1 84 ? 23.555 2.839 -15.227 1.00 97.06 84 SER A O 1
ATOM 673 N N . VAL A 1 85 ? 24.438 4.068 -16.882 1.00 97.00 85 VAL A N 1
ATOM 674 C CA . VAL A 1 85 ? 25.315 4.846 -15.984 1.00 97.00 85 VAL A CA 1
ATOM 675 C C . VAL A 1 85 ? 24.487 5.706 -15.031 1.00 97.00 85 VAL A C 1
ATOM 677 O O . VAL A 1 85 ? 24.756 5.708 -13.832 1.00 97.00 85 VAL A O 1
ATOM 680 N N . ALA A 1 86 ? 23.460 6.392 -15.543 1.00 96.94 86 ALA A N 1
ATOM 681 C CA . ALA A 1 86 ? 22.566 7.200 -14.718 1.00 96.94 86 ALA A CA 1
ATOM 682 C C . ALA A 1 86 ? 21.865 6.355 -13.639 1.00 96.94 86 ALA A C 1
ATOM 684 O O . ALA A 1 86 ? 21.844 6.760 -12.482 1.00 96.94 86 ALA A O 1
ATOM 685 N N . MET A 1 87 ? 21.375 5.160 -13.989 1.00 97.12 87 MET A N 1
ATOM 686 C CA . MET A 1 87 ? 20.748 4.227 -13.047 1.00 97.12 87 MET A CA 1
ATOM 687 C C . MET A 1 87 ? 21.738 3.706 -12.005 1.00 97.12 87 MET A C 1
ATOM 689 O O . MET A 1 87 ? 21.402 3.656 -10.830 1.00 97.12 87 MET A O 1
ATOM 693 N N . ILE A 1 88 ? 22.974 3.371 -12.389 1.00 97.81 88 ILE A N 1
ATOM 694 C CA . ILE A 1 88 ? 23.999 2.943 -11.423 1.00 97.81 88 ILE A CA 1
ATOM 695 C C . ILE A 1 88 ? 24.247 4.045 -10.388 1.00 97.81 88 ILE A C 1
ATOM 697 O O . ILE A 1 88 ? 24.193 3.780 -9.190 1.00 97.81 88 ILE A O 1
ATOM 701 N N . LEU A 1 89 ? 24.490 5.279 -10.840 1.00 96.44 89 LEU A N 1
ATOM 702 C CA . LEU A 1 89 ? 24.756 6.407 -9.943 1.00 96.44 89 LEU A CA 1
ATOM 703 C C . LEU A 1 89 ? 23.546 6.736 -9.065 1.00 96.44 89 LEU A C 1
ATOM 705 O O . LEU A 1 89 ? 23.708 6.965 -7.868 1.00 96.44 89 LEU A O 1
ATOM 709 N N . LEU A 1 90 ? 22.347 6.710 -9.649 1.00 96.69 90 LEU A N 1
ATOM 710 C CA . LEU A 1 90 ? 21.096 6.932 -8.936 1.00 96.69 90 LEU A CA 1
ATOM 711 C C . LEU A 1 90 ? 20.911 5.913 -7.808 1.00 96.69 90 LEU A C 1
ATOM 713 O O . LEU A 1 90 ? 20.717 6.301 -6.661 1.00 96.69 90 LEU A O 1
ATOM 717 N N . PHE A 1 91 ? 21.007 4.618 -8.117 1.00 97.06 91 PHE A N 1
ATOM 718 C CA . PHE A 1 91 ? 20.765 3.560 -7.138 1.00 97.06 91 PHE A CA 1
ATOM 719 C C . PHE A 1 91 ? 21.860 3.488 -6.073 1.00 97.06 91 PHE A C 1
ATOM 721 O O . PHE A 1 91 ? 21.548 3.219 -4.919 1.00 97.06 91 PHE A O 1
ATOM 728 N N . ILE A 1 92 ? 23.114 3.811 -6.407 1.00 95.88 92 ILE A N 1
ATOM 729 C CA . ILE A 1 92 ? 24.161 4.023 -5.396 1.00 95.88 92 ILE A CA 1
ATOM 730 C C . ILE A 1 92 ? 23.762 5.163 -4.450 1.00 95.88 92 ILE A C 1
ATOM 732 O O . ILE A 1 92 ? 23.840 4.994 -3.235 1.00 95.88 92 ILE A O 1
ATOM 736 N N . GLY A 1 93 ? 23.302 6.294 -4.994 1.00 92.19 93 GLY A N 1
ATOM 737 C CA . GLY A 1 93 ? 22.806 7.420 -4.203 1.00 92.19 93 GLY A CA 1
ATOM 738 C C . GLY A 1 93 ? 21.693 6.997 -3.246 1.00 92.19 93 GLY A C 1
ATOM 739 O O . GLY A 1 93 ? 21.838 7.186 -2.044 1.00 92.19 93 GLY A O 1
ATOM 740 N N . ILE A 1 94 ? 20.654 6.334 -3.766 1.00 93.69 94 ILE A N 1
ATOM 741 C CA . ILE A 1 94 ? 19.504 5.851 -2.985 1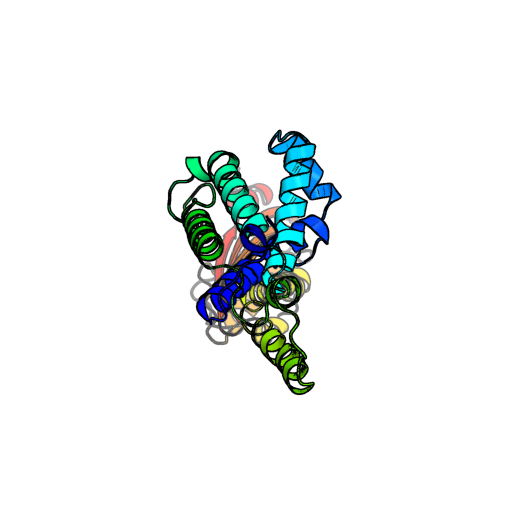.00 93.69 94 ILE A CA 1
ATOM 742 C C . ILE A 1 94 ? 19.950 4.946 -1.826 1.00 93.69 94 ILE A C 1
ATOM 744 O O . ILE A 1 94 ? 19.470 5.110 -0.702 1.00 93.69 94 ILE A O 1
ATOM 748 N N . ILE A 1 95 ? 20.902 4.032 -2.062 1.00 94.81 95 ILE A N 1
ATOM 749 C CA . ILE A 1 95 ? 21.438 3.167 -1.002 1.00 94.81 95 ILE A CA 1
ATOM 750 C C . ILE A 1 95 ? 22.005 4.012 0.139 1.00 94.81 95 ILE A C 1
ATOM 752 O O . ILE A 1 95 ? 21.600 3.835 1.287 1.00 94.81 95 ILE A O 1
ATOM 756 N N . PHE A 1 96 ? 22.910 4.943 -0.163 1.00 92.81 96 PHE A N 1
ATOM 757 C CA . PHE A 1 96 ? 23.594 5.728 0.865 1.00 92.81 96 PHE A CA 1
ATOM 758 C C . PHE A 1 96 ? 22.709 6.778 1.535 1.00 92.81 96 PHE A C 1
ATOM 760 O O . PHE A 1 96 ? 22.968 7.121 2.684 1.00 92.81 96 PHE A O 1
ATOM 767 N N . THR A 1 97 ? 21.681 7.283 0.852 1.00 87.38 97 THR A N 1
ATOM 768 C CA . THR A 1 97 ? 20.803 8.314 1.418 1.00 87.38 97 THR A CA 1
ATOM 769 C C . THR A 1 97 ? 19.630 7.746 2.208 1.00 87.38 97 THR A C 1
ATOM 771 O O . THR A 1 97 ? 19.126 8.447 3.078 1.00 87.38 97 THR A O 1
ATOM 774 N N . ALA A 1 98 ? 19.162 6.528 1.904 1.00 88.12 98 ALA A N 1
ATOM 775 C CA . ALA A 1 98 ? 17.888 6.040 2.448 1.00 88.12 98 ALA A CA 1
ATOM 776 C C . ALA A 1 98 ? 17.860 4.569 2.907 1.00 88.12 98 ALA A C 1
ATOM 778 O O . ALA A 1 98 ? 16.973 4.214 3.681 1.00 88.12 98 ALA A O 1
ATOM 779 N N . HIS A 1 99 ? 18.788 3.706 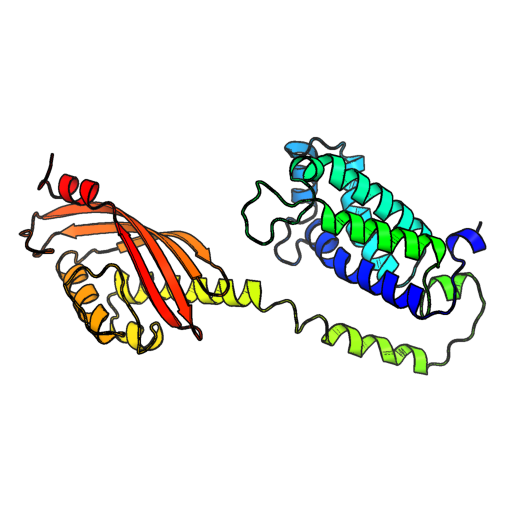2.470 1.00 92.31 99 HIS A N 1
ATOM 780 C CA . HIS A 1 99 ? 18.665 2.255 2.713 1.00 92.31 99 HIS A CA 1
ATOM 781 C C . HIS A 1 99 ? 19.835 1.611 3.462 1.00 92.31 99 HIS A C 1
ATOM 783 O O . HIS A 1 99 ? 19.662 0.536 4.031 1.00 92.31 99 HIS A O 1
ATOM 789 N N . VAL A 1 100 ? 21.019 2.230 3.501 1.00 94.56 100 VAL A N 1
ATOM 790 C CA . VAL A 1 100 ? 22.221 1.613 4.090 1.00 94.56 100 VAL A CA 1
ATOM 791 C C . VAL A 1 100 ? 22.046 1.289 5.578 1.00 94.56 100 VAL A C 1
ATOM 793 O O . VAL A 1 100 ? 22.513 0.248 6.038 1.00 94.56 100 VAL A O 1
ATOM 796 N N . GLU A 1 101 ? 21.309 2.125 6.314 1.00 92.75 101 GLU A N 1
ATOM 797 C CA . GLU A 1 101 ? 21.029 1.936 7.744 1.00 92.75 101 GLU A CA 1
ATOM 798 C C . GLU A 1 101 ? 20.046 0.789 8.024 1.00 92.75 101 GLU A C 1
ATOM 800 O O . GLU A 1 101 ? 20.045 0.233 9.122 1.00 92.75 101 GLU A O 1
ATOM 805 N N . ASN A 1 102 ? 19.242 0.398 7.029 1.00 93.00 102 ASN A N 1
ATOM 806 C CA . ASN A 1 102 ? 18.256 -0.676 7.154 1.00 93.00 102 ASN A CA 1
ATOM 807 C C . ASN A 1 102 ? 18.859 -2.066 6.891 1.00 93.00 102 ASN A C 1
ATOM 809 O O . ASN A 1 102 ? 18.175 -3.065 7.059 1.00 93.00 102 ASN A O 1
ATOM 813 N N . GLY A 1 103 ? 20.137 -2.161 6.511 1.00 94.38 103 GLY A N 1
ATOM 814 C CA . GLY A 1 103 ? 20.804 -3.438 6.259 1.00 94.38 103 GLY A CA 1
ATOM 815 C C . GLY A 1 103 ? 20.516 -4.037 4.878 1.00 94.38 103 GLY A C 1
ATOM 816 O O . GLY A 1 103 ? 19.986 -3.390 3.978 1.00 94.38 103 GLY A O 1
ATOM 817 N N . PHE A 1 104 ? 20.956 -5.282 4.675 1.00 96.25 104 PHE A N 1
ATOM 818 C CA . PHE A 1 104 ? 20.962 -5.913 3.351 1.00 96.25 104 PHE A CA 1
ATOM 819 C C . PHE A 1 104 ? 19.558 -6.303 2.867 1.00 96.25 104 PHE A C 1
ATOM 821 O O . PHE A 1 104 ? 19.174 -5.942 1.758 1.00 96.25 104 PHE A O 1
ATOM 828 N N . PHE A 1 105 ? 18.798 -7.032 3.685 1.00 96.19 105 PHE A N 1
ATOM 829 C CA . PHE A 1 105 ? 17.557 -7.679 3.256 1.00 96.19 105 PHE A CA 1
ATOM 830 C C . PHE A 1 105 ? 16.399 -6.696 3.103 1.00 96.19 105 PHE A C 1
ATOM 832 O O . PHE A 1 105 ? 16.200 -5.817 3.937 1.00 96.19 105 PHE A O 1
ATOM 839 N N . MET A 1 106 ? 15.575 -6.903 2.079 1.00 94.12 106 MET A N 1
ATOM 840 C CA . MET A 1 106 ? 14.295 -6.203 1.949 1.00 94.12 106 MET A CA 1
ATOM 841 C C . MET A 1 106 ? 13.346 -6.550 3.111 1.00 94.12 106 MET A C 1
ATOM 843 O O . MET A 1 106 ? 13.392 -7.643 3.684 1.00 94.12 106 MET A O 1
ATOM 847 N N . ASN A 1 107 ? 12.456 -5.627 3.462 1.00 92.81 107 ASN A N 1
ATOM 848 C CA . ASN A 1 107 ? 11.563 -5.730 4.611 1.00 92.81 107 ASN A CA 1
ATOM 849 C C . ASN A 1 107 ? 10.237 -6.433 4.279 1.00 92.81 107 ASN A C 1
ATOM 851 O O . ASN A 1 107 ? 9.161 -5.987 4.673 1.00 92.81 107 ASN A O 1
ATOM 855 N N . TRP A 1 108 ? 10.298 -7.573 3.587 1.00 89.31 108 TRP A N 1
ATOM 856 C CA . TRP A 1 108 ? 9.108 -8.290 3.103 1.00 89.31 108 TRP A CA 1
ATOM 857 C C . TRP A 1 108 ? 8.098 -8.660 4.199 1.00 89.31 108 TRP A C 1
ATOM 859 O O . TRP A 1 108 ? 6.904 -8.762 3.930 1.00 89.31 108 TRP A O 1
ATOM 869 N N . PHE A 1 109 ? 8.579 -8.868 5.427 1.00 88.88 109 PHE A N 1
ATOM 870 C CA . PHE A 1 109 ? 7.771 -9.275 6.580 1.00 88.88 109 PHE A CA 1
ATOM 871 C C . PHE A 1 109 ? 7.469 -8.128 7.558 1.00 88.88 109 PHE A C 1
ATOM 873 O O . PHE A 1 109 ? 6.856 -8.368 8.595 1.00 88.88 109 PHE A O 1
ATOM 880 N N . GLY A 1 110 ? 7.905 -6.895 7.269 1.00 88.62 110 GLY A N 1
ATOM 881 C CA . GLY A 1 110 ? 7.655 -5.729 8.126 1.00 88.62 110 GLY A CA 1
ATOM 882 C C . GLY A 1 110 ? 8.411 -5.727 9.463 1.00 88.62 110 GLY A C 1
ATOM 883 O O . GLY A 1 110 ? 8.031 -5.011 10.384 1.00 88.62 110 GLY A O 1
ATOM 884 N N . THR A 1 111 ? 9.463 -6.533 9.605 1.00 87.31 111 THR A N 1
ATOM 885 C CA . THR A 1 111 ? 10.247 -6.680 10.845 1.00 87.31 111 THR A CA 1
ATOM 886 C C . THR A 1 111 ? 11.381 -5.658 10.979 1.00 87.31 111 THR A C 1
ATOM 888 O O . THR A 1 111 ? 12.011 -5.576 12.031 1.00 87.31 111 THR A O 1
ATOM 891 N N . GLN A 1 112 ? 11.677 -4.904 9.918 1.00 88.31 112 GLN A N 1
ATOM 892 C CA . GLN A 1 112 ? 12.718 -3.875 9.868 1.00 88.31 112 GLN A CA 1
ATOM 893 C C . GLN A 1 112 ? 12.101 -2.470 9.888 1.00 88.31 112 GLN A C 1
ATOM 895 O O . GLN A 1 112 ? 10.922 -2.287 9.587 1.00 88.31 112 GLN A O 1
ATOM 900 N N . LYS A 1 113 ? 12.906 -1.460 10.238 1.00 88.25 113 LYS A N 1
ATOM 901 C CA . LYS A 1 113 ? 12.466 -0.051 10.271 1.00 88.25 113 LYS A CA 1
ATOM 902 C C . LYS A 1 113 ? 12.191 0.527 8.881 1.00 88.25 113 LYS A C 1
ATOM 904 O O . LYS A 1 113 ? 11.411 1.463 8.756 1.00 88.25 113 LYS A O 1
ATOM 909 N N . GLY A 1 114 ? 12.827 -0.031 7.860 1.00 90.81 114 GLY A N 1
ATOM 910 C CA . GLY A 1 114 ? 12.682 0.357 6.467 1.00 90.81 114 GLY A CA 1
ATOM 911 C C . GLY A 1 114 ? 13.190 -0.752 5.558 1.00 90.81 114 GLY A C 1
ATOM 912 O O . GLY A 1 114 ? 13.629 -1.803 6.027 1.00 90.81 114 GLY A O 1
ATOM 913 N N . GLU A 1 115 ? 13.117 -0.521 4.254 1.00 93.50 115 GLU A N 1
ATOM 914 C CA . GLU A 1 115 ? 13.595 -1.475 3.256 1.00 93.50 115 GLU A CA 1
ATOM 915 C C . GLU A 1 115 ? 15.127 -1.521 3.223 1.00 93.50 115 GLU A C 1
ATOM 917 O O . GLU A 1 115 ? 15.776 -0.471 3.242 1.00 93.50 115 GLU A O 1
ATOM 922 N N . GLY A 1 116 ? 15.706 -2.719 3.123 1.00 95.25 116 GLY A N 1
ATOM 923 C CA . GLY A 1 116 ? 17.136 -2.890 2.862 1.00 95.25 116 GLY A CA 1
ATOM 924 C C . GLY A 1 116 ? 17.539 -2.564 1.419 1.00 95.25 116 GLY A C 1
ATOM 925 O O . GLY A 1 116 ? 16.747 -2.067 0.614 1.00 95.25 116 GLY A O 1
ATOM 926 N N . TYR A 1 117 ? 18.800 -2.839 1.074 1.00 96.94 117 TYR A N 1
ATOM 927 C CA . TYR A 1 117 ? 19.384 -2.461 -0.223 1.00 96.94 117 TYR A CA 1
ATOM 928 C C . TYR A 1 117 ? 19.605 -3.611 -1.227 1.00 96.94 117 TYR A C 1
ATOM 930 O O . TYR A 1 117 ? 20.107 -3.363 -2.325 1.00 96.94 117 TYR A O 1
ATOM 938 N N . GLU A 1 118 ? 19.207 -4.849 -0.919 1.00 96.56 118 GLU A N 1
ATOM 939 C CA . GLU A 1 118 ? 19.350 -6.026 -1.800 1.00 96.56 118 GLU A CA 1
ATOM 940 C C . GLU A 1 118 ? 18.815 -5.781 -3.224 1.00 96.56 118 GLU A C 1
ATOM 942 O O . GLU A 1 118 ? 19.514 -6.011 -4.214 1.00 96.56 118 GLU A O 1
ATOM 947 N N . TYR A 1 119 ? 17.601 -5.237 -3.342 1.00 95.44 119 TYR A N 1
ATOM 948 C CA . TYR A 1 119 ? 16.978 -4.931 -4.633 1.00 95.44 119 TYR A CA 1
ATOM 949 C C . TYR A 1 119 ? 17.765 -3.890 -5.452 1.00 95.44 119 TYR A C 1
ATOM 951 O O . TYR A 1 119 ? 17.892 -4.004 -6.674 1.00 95.44 119 TYR A O 1
ATOM 959 N N . HIS A 1 120 ? 18.367 -2.908 -4.781 1.00 96.88 120 HIS A N 1
ATOM 960 C CA . HIS A 1 120 ? 19.153 -1.856 -5.423 1.00 96.88 120 HIS A CA 1
ATOM 961 C C . HIS A 1 120 ? 20.431 -2.427 -6.056 1.00 96.88 120 HIS A C 1
ATOM 963 O O . HIS A 1 120 ? 20.815 -2.030 -7.158 1.00 96.88 120 HIS A O 1
ATOM 969 N N . LEU A 1 121 ? 21.055 -3.421 -5.412 1.00 97.75 121 LEU A N 1
ATOM 970 C CA . LEU A 1 121 ? 22.215 -4.126 -5.963 1.00 97.75 121 LEU A CA 1
ATOM 971 C C . LEU A 1 121 ? 21.864 -4.935 -7.217 1.00 97.75 121 LEU A C 1
ATOM 973 O O . LEU A 1 121 ? 22.654 -4.952 -8.164 1.00 97.75 121 LEU A O 1
ATOM 977 N N . LEU A 1 122 ? 20.679 -5.556 -7.266 1.00 97.62 122 LEU A N 1
ATOM 978 C CA . LEU A 1 122 ? 20.202 -6.242 -8.472 1.00 97.62 122 LEU A CA 1
ATOM 979 C C . LEU A 1 122 ? 20.059 -5.265 -9.644 1.00 97.62 122 LEU A C 1
ATOM 981 O O . LEU A 1 122 ? 20.512 -5.557 -10.752 1.00 97.62 122 LEU A O 1
ATOM 985 N N . ILE A 1 123 ? 19.500 -4.078 -9.398 1.00 97.94 123 ILE A N 1
ATOM 986 C CA . ILE A 1 123 ? 19.372 -3.025 -10.414 1.00 97.94 123 ILE A CA 1
ATOM 987 C C . ILE A 1 123 ? 20.737 -2.542 -10.904 1.00 97.94 123 ILE A C 1
ATOM 989 O O . ILE A 1 123 ? 20.939 -2.403 -12.115 1.00 97.94 123 ILE A O 1
ATOM 993 N N . ILE A 1 124 ? 21.689 -2.327 -9.992 1.00 98.25 124 ILE A N 1
ATOM 994 C CA . ILE A 1 124 ? 23.063 -1.944 -10.341 1.00 98.25 124 ILE A CA 1
ATOM 995 C C . ILE A 1 124 ? 23.717 -3.040 -11.194 1.00 98.25 124 ILE A C 1
ATOM 997 O O . ILE A 1 124 ? 24.296 -2.735 -12.237 1.00 98.25 124 ILE A O 1
ATOM 1001 N N . GLY A 1 125 ? 23.573 -4.313 -10.815 1.00 98.19 125 GLY A N 1
ATOM 1002 C CA . GLY A 1 125 ? 24.105 -5.452 -11.566 1.00 98.19 125 GLY A CA 1
ATOM 1003 C C . GLY A 1 125 ? 23.525 -5.566 -12.981 1.00 98.19 125 GLY A C 1
ATOM 1004 O O . GLY A 1 125 ? 24.276 -5.699 -13.951 1.00 98.19 125 GLY A O 1
ATOM 1005 N N . LEU A 1 126 ? 22.201 -5.441 -13.126 1.00 97.94 126 LEU A N 1
ATOM 1006 C CA . LEU A 1 126 ? 21.525 -5.434 -14.431 1.00 97.94 126 LEU A CA 1
ATOM 1007 C C . LEU A 1 126 ? 21.964 -4.239 -15.288 1.00 97.94 126 LEU A C 1
ATOM 1009 O O . LEU A 1 126 ? 22.212 -4.388 -16.487 1.00 97.94 126 LEU A O 1
ATOM 1013 N N . SER A 1 127 ? 22.106 -3.066 -14.670 1.00 98.12 127 SER A N 1
ATOM 1014 C CA . SER A 1 127 ? 22.564 -1.850 -15.344 1.00 98.12 127 SER A CA 1
ATOM 1015 C C . SER A 1 127 ? 24.014 -1.976 -15.816 1.00 98.12 127 SER A C 1
ATOM 1017 O O . SER A 1 127 ? 24.316 -1.586 -16.941 1.00 98.12 127 SER A O 1
ATOM 1019 N N . LEU A 1 128 ? 24.903 -2.583 -15.022 1.00 97.81 128 LEU A N 1
ATOM 1020 C CA . LEU A 1 128 ? 26.285 -2.880 -15.420 1.00 97.81 128 LEU A CA 1
ATOM 1021 C C . LEU A 1 128 ? 26.336 -3.860 -16.597 1.00 97.81 128 LEU A C 1
ATOM 1023 O O . LEU A 1 128 ? 27.048 -3.619 -17.575 1.00 97.81 128 LEU A O 1
ATOM 1027 N N . ALA A 1 129 ? 25.540 -4.930 -16.546 1.00 96.44 129 ALA A N 1
ATOM 1028 C CA . ALA A 1 129 ? 25.449 -5.885 -17.646 1.00 96.44 129 ALA A CA 1
ATOM 1029 C C . ALA A 1 129 ? 24.965 -5.207 -18.941 1.00 96.44 129 ALA A C 1
ATOM 1031 O O . ALA A 1 129 ? 25.528 -5.437 -20.015 1.00 96.44 129 ALA A O 1
ATOM 1032 N N . LEU A 1 130 ? 23.975 -4.314 -18.843 1.00 96.44 130 LEU A N 1
ATOM 1033 C CA . LEU A 1 130 ? 23.458 -3.567 -19.987 1.00 96.44 130 LEU A CA 1
ATOM 1034 C C . LEU A 1 130 ? 24.447 -2.506 -20.500 1.00 96.44 130 LEU A C 1
ATOM 1036 O O . LEU A 1 130 ? 24.577 -2.337 -21.712 1.00 96.44 130 LEU A O 1
ATOM 1040 N N . LEU A 1 131 ? 25.204 -1.855 -19.613 1.00 95.12 131 LEU A N 1
ATOM 1041 C CA . LEU A 1 131 ? 26.277 -0.925 -19.974 1.00 95.12 131 LEU A CA 1
ATOM 1042 C C . LEU A 1 131 ? 27.356 -1.613 -20.825 1.00 95.12 131 LEU A C 1
ATOM 1044 O O . LEU A 1 131 ? 27.825 -1.055 -21.822 1.00 95.12 131 LEU A O 1
ATOM 1048 N N . MET A 1 132 ? 27.724 -2.843 -20.459 1.00 90.12 132 MET A N 1
ATOM 1049 C CA . MET A 1 132 ? 28.711 -3.641 -21.188 1.00 90.12 132 MET A CA 1
ATOM 1050 C C . MET A 1 132 ? 28.146 -4.196 -22.502 1.00 90.12 132 MET A C 1
ATOM 1052 O O . MET A 1 132 ? 28.805 -4.110 -23.544 1.00 90.12 132 MET A O 1
ATOM 1056 N N . ASN A 1 133 ? 26.926 -4.744 -22.471 1.00 90.62 133 ASN A N 1
ATOM 1057 C CA . ASN A 1 133 ? 26.332 -5.445 -23.611 1.00 90.62 133 ASN A CA 1
ATOM 1058 C C . ASN A 1 133 ? 25.732 -4.501 -24.670 1.00 90.62 133 ASN A C 1
ATOM 1060 O O . ASN A 1 133 ? 25.841 -4.753 -25.873 1.00 90.62 133 ASN A O 1
ATOM 1064 N N . GLY A 1 134 ? 25.137 -3.392 -24.235 1.00 90.88 134 GLY A N 1
ATOM 1065 C CA . GLY A 1 134 ? 24.267 -2.551 -25.049 1.00 90.88 134 GLY A CA 1
ATOM 1066 C C . GLY A 1 134 ? 22.833 -3.088 -25.150 1.00 90.88 134 GLY A C 1
ATOM 1067 O O . GLY A 1 134 ? 22.472 -4.119 -24.586 1.00 90.88 134 GLY A O 1
ATOM 1068 N N . SER A 1 135 ? 22.019 -2.357 -25.901 1.00 93.88 135 SER A N 1
ATOM 1069 C CA . SER A 1 135 ? 20.553 -2.414 -25.971 1.00 93.88 135 SER A CA 1
ATOM 1070 C C . SER A 1 135 ? 19.926 -3.698 -26.550 1.00 93.88 135 SER A C 1
ATOM 1072 O O . SER A 1 135 ? 18.714 -3.857 -26.507 1.00 93.88 135 SER A O 1
ATOM 1074 N N . GLY A 1 136 ? 20.682 -4.642 -27.103 1.00 93.56 136 GLY A N 1
ATOM 1075 C CA . GLY A 1 136 ? 20.125 -5.877 -27.663 1.00 93.56 136 GLY A CA 1
ATOM 1076 C C . GLY A 1 136 ? 19.256 -5.690 -28.920 1.00 93.56 136 GLY A C 1
ATOM 1077 O O . GLY A 1 136 ? 19.279 -4.662 -29.612 1.00 93.56 136 GLY A O 1
ATOM 1078 N N . ARG A 1 137 ? 18.464 -6.727 -29.214 1.00 91.12 137 ARG A N 1
ATOM 1079 C CA . ARG A 1 137 ? 17.467 -6.771 -30.301 1.00 91.12 137 ARG A CA 1
ATOM 1080 C C . ARG A 1 137 ? 16.400 -5.682 -30.173 1.00 91.12 137 ARG A C 1
ATOM 1082 O O . ARG A 1 137 ? 16.058 -5.262 -29.072 1.00 91.12 137 ARG A O 1
ATOM 1089 N N . TYR A 1 138 ? 15.852 -5.254 -31.314 1.00 92.19 138 TYR A N 1
ATOM 1090 C CA . TYR A 1 138 ? 14.729 -4.302 -31.438 1.00 92.19 138 TYR A CA 1
ATOM 1091 C C . TYR A 1 138 ? 14.937 -2.924 -30.793 1.00 92.19 138 TYR A C 1
ATOM 1093 O O . TYR A 1 138 ? 13.988 -2.167 -30.625 1.00 92.19 138 TYR A O 1
ATOM 1101 N N . ALA A 1 139 ? 16.164 -2.601 -30.396 1.00 94.00 139 ALA A N 1
ATOM 1102 C CA . ALA A 1 139 ? 16.485 -1.317 -29.803 1.00 94.00 139 ALA A CA 1
ATOM 1103 C C . ALA A 1 139 ? 16.549 -0.219 -30.869 1.00 94.00 139 ALA A C 1
ATOM 1105 O O . ALA A 1 139 ? 17.140 -0.444 -31.932 1.00 94.00 139 ALA A O 1
ATOM 1106 N N . VAL A 1 140 ? 16.028 0.970 -30.550 1.00 93.00 140 VAL A N 1
ATOM 1107 C CA . VAL A 1 140 ? 16.173 2.185 -31.375 1.00 93.00 140 VAL A CA 1
ATOM 1108 C C . VAL A 1 140 ? 17.648 2.473 -31.683 1.00 93.00 140 VAL A C 1
ATOM 1110 O O . VAL A 1 140 ? 17.980 2.884 -32.793 1.00 93.00 140 VAL A O 1
ATOM 1113 N N . ASP A 1 141 ? 18.558 2.148 -30.764 1.00 89.44 141 ASP A N 1
ATOM 1114 C CA . ASP A 1 141 ? 20.006 2.283 -30.961 1.00 89.44 141 ASP A CA 1
ATOM 1115 C C . ASP A 1 141 ? 20.536 1.562 -32.213 1.00 89.44 141 ASP A C 1
ATOM 1117 O O . ASP A 1 141 ? 21.445 2.063 -32.883 1.00 89.44 141 ASP A O 1
ATOM 1121 N N . ASN A 1 142 ? 19.924 0.436 -32.608 1.00 85.19 142 ASN A N 1
ATOM 1122 C CA . ASN A 1 142 ? 20.287 -0.264 -33.845 1.00 85.19 142 ASN A CA 1
ATOM 1123 C C . ASN A 1 142 ? 20.040 0.598 -35.094 1.00 85.19 142 ASN A C 1
ATOM 1125 O O . ASN A 1 142 ? 20.818 0.524 -36.047 1.00 85.19 142 ASN A O 1
ATOM 1129 N N . MET A 1 143 ? 18.986 1.424 -35.081 1.00 83.81 143 MET A N 1
ATOM 1130 C CA . MET A 1 143 ? 18.612 2.317 -36.186 1.00 83.81 143 MET A CA 1
ATOM 1131 C C . MET A 1 143 ? 19.571 3.505 -36.305 1.00 83.81 143 MET A C 1
ATOM 1133 O O . MET A 1 143 ? 19.752 4.064 -37.384 1.00 83.81 143 MET A O 1
ATOM 1137 N N . LEU A 1 144 ? 20.205 3.893 -35.197 1.00 80.69 144 LEU A N 1
ATOM 1138 C CA . LEU A 1 144 ? 21.122 5.027 -35.154 1.00 80.69 144 LEU A CA 1
ATOM 1139 C C . LEU A 1 144 ? 22.533 4.647 -35.621 1.00 80.69 144 LEU A C 1
ATOM 1141 O O . LEU A 1 144 ? 23.256 5.510 -36.124 1.00 80.69 144 LEU A O 1
ATOM 1145 N N . VAL A 1 145 ? 22.939 3.380 -35.480 1.00 75.00 145 VAL A N 1
ATOM 1146 C CA . VAL A 1 145 ? 24.295 2.913 -35.835 1.00 75.00 145 VAL A CA 1
ATOM 1147 C C . VAL A 1 145 ? 24.358 2.195 -37.188 1.00 75.00 145 VAL A C 1
ATOM 1149 O O . VAL A 1 145 ? 25.406 2.249 -37.831 1.00 75.00 145 VAL A O 1
ATOM 1152 N N . LYS A 1 146 ? 23.268 1.578 -37.674 1.00 60.81 146 LYS A N 1
ATOM 1153 C CA . LYS A 1 146 ? 23.213 0.952 -39.010 1.00 60.81 146 LYS A CA 1
ATOM 1154 C C . LYS A 1 146 ? 22.063 1.520 -39.857 1.00 60.81 146 LYS A C 1
ATOM 1156 O O . LYS A 1 146 ? 20.952 1.620 -39.347 1.00 60.81 146 LYS A O 1
ATOM 1161 N N . PRO A 1 147 ? 22.253 1.787 -41.165 1.00 49.38 147 PRO A N 1
ATOM 1162 C CA . PRO A 1 147 ? 21.128 1.970 -42.074 1.00 49.38 147 PRO A CA 1
ATOM 1163 C C . PRO A 1 147 ? 20.547 0.585 -42.402 1.00 49.38 147 PRO A C 1
ATOM 1165 O O . PRO A 1 147 ? 21.156 -0.179 -43.148 1.00 49.38 147 PRO A O 1
ATOM 1168 N N . VAL A 1 148 ? 19.397 0.213 -41.831 1.00 52.44 148 VAL A N 1
ATOM 1169 C CA . VAL A 1 148 ? 18.725 -1.062 -42.157 1.00 52.44 148 VAL A CA 1
ATOM 1170 C C . VAL A 1 148 ? 17.256 -0.818 -42.485 1.00 52.44 148 VAL A C 1
ATOM 1172 O O . VAL A 1 148 ? 16.523 -0.216 -41.706 1.00 52.44 148 VAL A O 1
ATOM 1175 N N . LYS A 1 149 ? 16.838 -1.304 -43.661 1.00 46.94 149 LYS A N 1
ATOM 1176 C CA . LYS A 1 149 ? 15.446 -1.345 -44.129 1.00 46.94 149 LYS A CA 1
ATOM 1177 C C . LYS A 1 149 ? 14.667 -2.361 -43.287 1.00 46.94 149 LYS A C 1
ATOM 1179 O O . LYS A 1 149 ? 15.022 -3.537 -43.271 1.00 46.94 149 LYS A O 1
ATOM 1184 N N . ILE A 1 150 ? 13.628 -1.912 -42.587 1.00 51.41 150 ILE A N 1
ATOM 1185 C CA . ILE A 1 150 ? 12.803 -2.757 -41.713 1.00 51.41 150 ILE A CA 1
ATOM 1186 C C . ILE A 1 150 ? 11.664 -3.376 -42.544 1.00 51.41 150 ILE A C 1
ATOM 1188 O O . ILE A 1 150 ? 10.921 -2.625 -43.176 1.00 51.41 150 ILE A O 1
ATOM 1192 N N . PRO A 1 151 ? 11.481 -4.710 -42.563 1.00 49.03 151 PRO A N 1
ATOM 1193 C CA . PRO A 1 151 ? 10.282 -5.317 -43.130 1.00 49.03 151 PRO A CA 1
ATOM 1194 C C . PRO A 1 151 ? 9.075 -5.100 -42.204 1.00 49.03 151 PRO A C 1
ATOM 1196 O O . PRO A 1 151 ? 9.172 -5.234 -40.983 1.00 49.03 151 PRO A O 1
ATOM 1199 N N . LEU A 1 152 ? 7.924 -4.795 -42.806 1.00 51.19 152 LEU A N 1
ATOM 1200 C CA . LEU A 1 152 ? 6.676 -4.373 -42.150 1.00 51.19 152 LEU A CA 1
ATOM 1201 C C . LEU A 1 152 ? 6.135 -5.370 -41.097 1.00 51.19 152 LEU A C 1
ATOM 1203 O O . LEU A 1 152 ? 5.360 -4.990 -40.226 1.00 51.19 152 LEU A O 1
ATOM 1207 N N . SER A 1 153 ? 6.582 -6.629 -41.120 1.00 48.94 153 SER A N 1
ATOM 1208 C CA . SER A 1 153 ? 6.216 -7.672 -40.152 1.00 48.94 153 SER A CA 1
ATOM 1209 C C . SER A 1 153 ? 6.812 -7.479 -38.750 1.00 48.94 153 SER A C 1
ATOM 1211 O O . SER A 1 153 ? 6.277 -8.017 -37.783 1.00 48.94 153 SER A O 1
ATOM 1213 N N . ALA A 1 154 ? 7.882 -6.688 -38.603 1.00 47.16 154 ALA A N 1
ATOM 1214 C CA . ALA A 1 154 ? 8.519 -6.435 -37.306 1.00 47.16 154 ALA A CA 1
ATOM 1215 C C . ALA A 1 154 ? 7.711 -5.489 -36.390 1.00 47.16 154 ALA A C 1
ATOM 1217 O O . ALA A 1 154 ? 7.984 -5.420 -35.194 1.00 47.16 154 ALA A O 1
ATOM 1218 N N . LEU A 1 155 ? 6.700 -4.793 -36.926 1.00 49.09 155 LEU A N 1
ATOM 1219 C CA . LEU A 1 155 ? 5.818 -3.896 -36.166 1.00 49.09 155 LEU A CA 1
ATOM 1220 C C . LEU A 1 155 ? 4.696 -4.627 -35.403 1.00 49.09 155 LEU A C 1
ATOM 1222 O O . LEU A 1 155 ? 4.072 -4.033 -34.530 1.00 49.09 155 LEU A O 1
ATOM 1226 N N . ALA A 1 156 ? 4.451 -5.914 -35.678 1.00 45.19 156 ALA A N 1
ATOM 1227 C CA . ALA A 1 156 ? 3.307 -6.643 -35.119 1.00 45.19 156 ALA A CA 1
ATOM 1228 C C . ALA A 1 156 ? 3.534 -7.230 -33.708 1.00 45.19 156 ALA A C 1
ATOM 1230 O O . ALA A 1 156 ? 2.580 -7.637 -33.052 1.00 45.19 156 ALA A O 1
ATOM 1231 N N . VAL A 1 157 ? 4.774 -7.266 -33.205 1.00 44.03 157 VAL A N 1
ATOM 1232 C CA . VAL A 1 157 ? 5.100 -7.952 -31.932 1.00 44.03 157 VAL A CA 1
ATOM 1233 C C . VAL A 1 157 ? 4.860 -7.066 -30.691 1.00 44.03 157 VAL A C 1
ATOM 1235 O O . VAL A 1 157 ? 4.901 -7.548 -29.562 1.00 44.03 157 VAL A O 1
ATOM 1238 N N . SER A 1 158 ? 4.536 -5.778 -30.864 1.00 45.25 158 SER A N 1
ATOM 1239 C CA . SER A 1 158 ? 4.419 -4.822 -29.747 1.00 45.25 158 SER A CA 1
ATOM 1240 C C . SER A 1 158 ? 3.118 -4.926 -28.931 1.00 45.25 158 SER A C 1
ATOM 1242 O O . SER A 1 158 ? 3.030 -4.310 -27.873 1.00 45.25 158 SER A O 1
ATOM 1244 N N . GLY A 1 159 ? 2.111 -5.682 -29.389 1.00 40.41 159 GLY A N 1
ATOM 1245 C CA . GLY A 1 159 ? 0.805 -5.766 -28.714 1.00 40.41 159 GLY A CA 1
ATOM 1246 C C . GLY A 1 159 ? 0.707 -6.848 -27.634 1.00 40.41 159 GLY A C 1
ATOM 1247 O O . GLY A 1 159 ? -0.006 -6.679 -26.649 1.00 40.41 159 GLY A O 1
ATOM 1248 N N . THR A 1 160 ? 1.443 -7.952 -27.773 1.00 46.06 160 THR A N 1
ATOM 1249 C CA . THR A 1 160 ? 1.204 -9.153 -26.951 1.00 46.06 160 THR A CA 1
ATOM 1250 C C . THR A 1 160 ? 1.960 -9.139 -25.617 1.00 46.06 160 THR A C 1
ATOM 1252 O O . THR A 1 160 ? 1.526 -9.771 -24.659 1.00 46.06 160 THR A O 1
ATOM 1255 N N . LEU A 1 161 ? 3.051 -8.373 -25.500 1.00 40.31 161 LEU A N 1
ATOM 1256 C CA . LEU A 1 161 ? 3.831 -8.293 -24.254 1.00 40.31 161 LEU A CA 1
ATOM 1257 C C . LEU A 1 161 ? 3.226 -7.320 -23.220 1.00 40.31 161 LEU A C 1
ATOM 1259 O O . LEU A 1 161 ? 3.497 -7.447 -22.029 1.00 40.31 161 LEU A O 1
ATOM 1263 N N . LEU A 1 162 ? 2.358 -6.398 -23.655 1.00 39.34 162 LEU A N 1
ATOM 1264 C CA . LEU A 1 162 ? 1.656 -5.455 -22.774 1.00 39.34 162 LEU A CA 1
ATOM 1265 C C . LEU A 1 162 ? 0.496 -6.116 -22.001 1.00 39.34 162 LEU A C 1
ATOM 1267 O O . LEU A 1 162 ? 0.111 -5.623 -20.947 1.00 39.34 162 LEU A O 1
ATOM 1271 N N . LEU A 1 163 ? -0.018 -7.256 -22.481 1.00 40.94 163 LEU A N 1
ATOM 1272 C CA . LEU A 1 163 ? -1.145 -7.978 -21.871 1.00 40.94 163 LEU A CA 1
ATOM 1273 C C . LEU A 1 163 ? -0.729 -8.964 -20.765 1.00 40.94 163 LEU A C 1
ATOM 1275 O O . LEU A 1 163 ? -1.549 -9.316 -19.922 1.00 40.94 163 LEU A O 1
ATOM 1279 N N . LEU A 1 164 ? 0.540 -9.384 -20.721 1.00 37.38 164 LEU A N 1
ATOM 1280 C CA . LEU A 1 164 ? 1.031 -10.314 -19.692 1.00 37.38 164 LEU A CA 1
ATOM 1281 C C . LEU A 1 164 ? 1.453 -9.612 -18.390 1.00 37.38 164 LEU A C 1
ATOM 1283 O O . LEU A 1 164 ? 1.440 -10.237 -17.333 1.00 37.38 164 LEU A O 1
ATOM 1287 N N . PHE A 1 165 ? 1.752 -8.308 -18.424 1.00 40.81 165 PHE A N 1
ATOM 1288 C CA . PHE A 1 165 ? 2.082 -7.537 -17.216 1.00 40.81 165 PHE A CA 1
ATOM 1289 C C . PHE A 1 165 ? 0.851 -7.031 -16.449 1.00 40.81 165 PHE A C 1
ATOM 1291 O O . PHE A 1 165 ? 0.938 -6.791 -15.246 1.00 40.81 165 PHE A O 1
ATOM 1298 N N . THR A 1 166 ? -0.312 -6.914 -17.095 1.00 42.75 166 THR A N 1
ATOM 1299 C CA . THR A 1 166 ? -1.543 -6.452 -16.428 1.00 42.75 166 THR A CA 1
ATOM 1300 C C . THR A 1 166 ? -2.215 -7.541 -15.584 1.00 42.75 166 THR A C 1
ATOM 1302 O O . THR A 1 166 ? -3.014 -7.220 -14.711 1.00 42.75 166 THR A O 1
ATOM 1305 N N . ALA A 1 167 ? -1.874 -8.819 -15.788 1.00 40.75 167 ALA A N 1
ATOM 1306 C CA . ALA A 1 167 ? -2.559 -9.940 -15.140 1.00 40.75 167 ALA A CA 1
ATOM 1307 C C . ALA A 1 167 ? -1.911 -10.431 -13.831 1.00 40.75 167 ALA A C 1
ATOM 1309 O O . ALA A 1 167 ? -2.564 -11.146 -13.077 1.00 40.75 167 ALA A O 1
ATOM 1310 N N . CYS A 1 168 ? -0.661 -10.057 -13.524 1.00 38.88 168 CYS A N 1
ATOM 1311 C CA . CYS A 1 168 ? 0.079 -10.687 -12.419 1.00 38.88 168 CYS A CA 1
ATOM 1312 C C . CYS A 1 168 ? 0.421 -9.769 -11.230 1.00 38.88 168 CYS A C 1
ATOM 1314 O O . CYS A 1 168 ? 0.977 -10.258 -10.253 1.00 38.88 168 CYS A O 1
ATOM 1316 N N . ASN A 1 169 ? 0.085 -8.470 -11.257 1.00 44.47 169 ASN A N 1
ATOM 1317 C CA . ASN A 1 169 ? 0.463 -7.556 -10.162 1.00 44.47 169 ASN A CA 1
ATOM 1318 C C . ASN A 1 169 ? -0.637 -6.591 -9.682 1.00 44.47 169 ASN A C 1
ATOM 1320 O O . ASN A 1 169 ? -0.346 -5.524 -9.152 1.00 44.47 169 ASN A O 1
ATOM 1324 N N . GLN A 1 170 ? -1.912 -6.957 -9.847 1.00 44.59 170 GLN A N 1
ATOM 1325 C CA . GLN A 1 170 ? -3.033 -6.206 -9.257 1.00 44.59 170 GLN A CA 1
ATOM 1326 C C . GLN A 1 170 ? -3.786 -6.967 -8.160 1.00 44.59 170 GLN A C 1
ATOM 1328 O O . GLN A 1 170 ? -4.634 -6.379 -7.498 1.00 44.59 170 GLN A O 1
ATOM 1333 N N . ALA A 1 171 ? -3.483 -8.247 -7.922 1.00 51.81 171 ALA A N 1
ATOM 1334 C CA . ALA A 1 171 ? -4.252 -9.045 -6.970 1.00 51.81 171 ALA A CA 1
ATOM 1335 C C . ALA A 1 171 ? -4.069 -8.574 -5.517 1.00 51.81 171 ALA A C 1
ATOM 1337 O O . ALA A 1 171 ? -5.059 -8.438 -4.814 1.00 51.81 171 ALA A O 1
ATOM 1338 N N . GLY A 1 172 ? -2.847 -8.252 -5.074 1.00 59.03 172 GLY A N 1
ATOM 1339 C CA . GLY A 1 172 ? -2.591 -7.869 -3.676 1.00 59.03 172 GLY A CA 1
ATOM 1340 C C . GLY A 1 172 ? -3.333 -6.597 -3.231 1.00 59.03 172 GLY A C 1
ATOM 1341 O O . GLY A 1 172 ? -4.186 -6.666 -2.346 1.00 59.03 172 GLY A O 1
ATOM 1342 N N . PRO A 1 173 ? -3.098 -5.440 -3.883 1.00 67.62 173 PRO A N 1
ATOM 1343 C CA . PRO A 1 173 ? -3.784 -4.197 -3.528 1.00 67.62 173 PRO A CA 1
ATOM 1344 C C . PRO A 1 173 ? -5.304 -4.270 -3.733 1.00 67.62 173 PRO A C 1
ATOM 1346 O O . PRO A 1 173 ? -6.060 -3.740 -2.921 1.00 67.62 173 PRO A O 1
ATOM 1349 N N . ALA A 1 174 ? -5.775 -4.952 -4.787 1.00 78.88 174 ALA A N 1
ATOM 1350 C CA . ALA A 1 174 ? -7.208 -5.070 -5.056 1.00 78.88 174 ALA A CA 1
ATOM 1351 C C . ALA A 1 174 ? -7.928 -5.998 -4.063 1.00 78.88 174 ALA A C 1
ATOM 1353 O O . ALA A 1 174 ? -9.064 -5.713 -3.685 1.00 78.88 174 ALA A O 1
ATOM 1354 N N . VAL A 1 175 ? -7.292 -7.091 -3.625 1.00 85.50 175 VAL A N 1
ATOM 1355 C CA . VAL A 1 175 ? -7.850 -7.995 -2.606 1.00 85.50 175 VAL A CA 1
ATOM 1356 C C . VAL A 1 175 ? -7.872 -7.306 -1.246 1.00 85.50 175 VAL A C 1
ATOM 1358 O O . VAL A 1 175 ? -8.922 -7.288 -0.611 1.00 85.50 175 VAL A O 1
ATOM 1361 N N . ALA A 1 176 ? -6.781 -6.650 -0.837 1.00 87.19 176 ALA A N 1
ATOM 1362 C CA . ALA A 1 176 ? -6.750 -5.883 0.409 1.00 87.19 176 ALA A CA 1
ATOM 1363 C C . ALA A 1 176 ? -7.835 -4.787 0.442 1.00 87.19 176 ALA A C 1
ATOM 1365 O O . ALA A 1 176 ? -8.522 -4.621 1.450 1.00 87.19 176 ALA A O 1
ATOM 1366 N N . GLN A 1 177 ? -8.066 -4.089 -0.676 1.00 90.50 177 GLN A N 1
ATOM 1367 C CA . GLN A 1 177 ? -9.127 -3.084 -0.764 1.00 90.50 177 GLN A CA 1
ATOM 1368 C C . GLN A 1 177 ? -10.537 -3.694 -0.665 1.00 90.50 177 GLN A C 1
ATOM 1370 O O . GLN A 1 177 ? -11.396 -3.131 0.012 1.00 90.50 177 GLN A O 1
ATOM 1375 N N . LYS A 1 178 ? -10.783 -4.851 -1.295 1.00 94.06 178 LYS A N 1
ATOM 1376 C CA . LYS A 1 178 ? -12.059 -5.580 -1.162 1.00 94.06 178 LYS A CA 1
ATOM 1377 C C . LYS A 1 178 ? -12.294 -6.068 0.266 1.00 94.06 178 LYS A C 1
ATOM 1379 O O . LYS A 1 178 ? -13.391 -5.922 0.791 1.00 94.06 178 LYS A O 1
ATOM 1384 N N . ASN A 1 179 ? -11.252 -6.589 0.904 1.00 96.31 179 ASN A N 1
ATOM 1385 C CA . ASN A 1 179 ? -11.277 -7.026 2.296 1.00 96.31 179 ASN A CA 1
ATOM 1386 C C . ASN A 1 179 ? -11.608 -5.866 3.243 1.00 96.31 179 ASN A C 1
ATOM 1388 O O . ASN A 1 179 ? -12.437 -6.003 4.139 1.00 96.31 179 ASN A O 1
ATOM 1392 N N . LYS A 1 180 ? -11.015 -4.691 3.005 1.00 96.62 180 LYS A N 1
ATOM 1393 C CA . LYS A 1 180 ? -11.358 -3.466 3.732 1.00 96.62 180 LYS A CA 1
ATOM 1394 C C . LYS A 1 180 ? -12.839 -3.104 3.572 1.00 96.62 180 LYS A C 1
ATOM 1396 O O . LYS A 1 180 ? -13.510 -2.897 4.577 1.00 96.62 180 LYS A O 1
ATOM 1401 N N . GLN A 1 181 ? -13.357 -3.094 2.342 1.00 97.62 181 GLN A N 1
ATOM 1402 C CA . GLN A 1 181 ? -14.773 -2.803 2.066 1.00 97.62 181 GLN A CA 1
ATOM 1403 C C . GLN A 1 181 ? -15.722 -3.810 2.731 1.00 97.62 181 GLN A C 1
ATOM 1405 O O . GLN A 1 181 ? -16.776 -3.423 3.232 1.00 97.62 181 GLN A O 1
ATOM 1410 N N . LEU A 1 182 ? -15.341 -5.091 2.773 1.00 98.19 182 LEU A N 1
ATOM 1411 C CA . LEU A 1 182 ? -16.087 -6.137 3.473 1.00 98.19 182 LEU A CA 1
ATOM 1412 C C . LEU A 1 182 ? -16.240 -5.806 4.966 1.00 98.19 182 LEU A C 1
ATOM 1414 O O . LEU A 1 182 ? -17.347 -5.870 5.498 1.00 98.19 182 LEU A O 1
ATOM 1418 N N . VAL A 1 183 ? -15.150 -5.412 5.633 1.00 98.38 183 VAL A N 1
ATOM 1419 C CA . VAL A 1 183 ? -15.166 -5.075 7.067 1.00 98.38 183 VAL A CA 1
ATOM 1420 C C . VAL A 1 183 ? -15.864 -3.739 7.338 1.00 98.38 183 VAL A C 1
ATOM 1422 O O . VAL A 1 183 ? -16.587 -3.618 8.324 1.00 98.38 183 VAL A O 1
ATOM 1425 N N . GLU A 1 184 ? -15.732 -2.750 6.454 1.00 97.94 184 GLU A N 1
ATOM 1426 C CA . GLU A 1 184 ? -16.507 -1.502 6.533 1.00 97.94 184 GLU A CA 1
ATOM 1427 C C . GLU A 1 184 ? -18.017 -1.784 6.472 1.00 97.94 184 GLU A C 1
ATOM 1429 O O . GLU A 1 184 ? -18.773 -1.293 7.314 1.00 97.94 184 GLU A O 1
ATOM 1434 N N . ARG A 1 185 ? -18.442 -2.649 5.541 1.00 98.06 185 ARG A N 1
ATOM 1435 C CA . ARG A 1 185 ? -19.834 -3.103 5.419 1.00 98.06 185 ARG A CA 1
ATOM 1436 C C . ARG A 1 185 ? -20.293 -3.883 6.651 1.00 98.06 185 ARG A C 1
ATOM 1438 O O . ARG A 1 185 ? -21.414 -3.684 7.108 1.00 98.06 185 ARG A O 1
ATOM 1445 N N . TYR A 1 186 ? -19.429 -4.723 7.220 1.00 98.44 186 TYR A N 1
ATOM 1446 C CA . TYR A 1 186 ? -19.709 -5.456 8.455 1.00 98.44 186 TYR A CA 1
ATOM 1447 C C . TYR A 1 186 ? -20.023 -4.522 9.635 1.00 98.44 186 TYR A C 1
ATOM 1449 O O . TYR A 1 186 ? -21.034 -4.715 10.310 1.00 98.44 186 TYR A O 1
ATOM 1457 N N . PHE A 1 187 ? -19.224 -3.476 9.868 1.00 98.50 187 PHE A N 1
ATOM 1458 C CA . PHE A 1 187 ? -19.520 -2.507 10.932 1.00 98.50 187 PHE A CA 1
ATOM 1459 C C . PHE A 1 187 ? -20.759 -1.654 10.636 1.00 98.50 187 PHE A C 1
ATOM 1461 O O . PHE A 1 187 ? -21.559 -1.407 11.538 1.00 98.50 187 PHE A O 1
ATOM 1468 N N . ASP A 1 188 ? -20.939 -1.206 9.395 1.00 98.31 188 ASP A N 1
ATOM 1469 C CA . ASP A 1 188 ? -22.062 -0.335 9.049 1.00 98.31 188 ASP A CA 1
ATOM 1470 C C . ASP A 1 188 ? -23.407 -1.080 9.031 1.00 98.31 188 ASP A C 1
ATOM 1472 O O . ASP A 1 188 ? -24.352 -0.704 9.726 1.00 98.31 188 ASP A O 1
ATOM 1476 N N . GLU A 1 189 ? -23.513 -2.163 8.263 1.00 98.12 189 GLU A N 1
ATOM 1477 C CA . GLU A 1 189 ? -24.782 -2.870 8.081 1.00 98.12 189 GLU A CA 1
ATOM 1478 C C . GLU A 1 189 ? -25.128 -3.736 9.294 1.00 98.12 189 GLU A C 1
ATOM 1480 O O . GLU A 1 189 ? -26.217 -3.594 9.856 1.00 98.12 189 GLU A O 1
ATOM 1485 N N . ALA A 1 190 ? -24.206 -4.583 9.762 1.00 97.62 190 ALA A N 1
ATOM 1486 C CA . ALA A 1 190 ? -24.529 -5.494 10.856 1.00 97.62 190 ALA A CA 1
ATOM 1487 C C . ALA A 1 190 ? -24.596 -4.766 12.205 1.00 97.62 190 ALA A C 1
ATOM 1489 O O . ALA A 1 190 ? -25.590 -4.885 12.917 1.00 97.62 190 ALA A O 1
ATOM 1490 N N . TRP A 1 191 ? -23.571 -3.985 12.561 1.00 97.94 191 TRP A N 1
ATOM 1491 C CA . TRP A 1 191 ? -23.483 -3.391 13.900 1.00 97.94 191 TRP A CA 1
ATOM 1492 C C . TRP A 1 191 ? -24.221 -2.056 14.031 1.00 97.94 191 TRP A C 1
ATOM 1494 O O . TRP A 1 191 ? -25.009 -1.895 14.966 1.00 97.94 191 TRP A O 1
ATOM 1504 N N . ASN A 1 192 ? -24.013 -1.112 13.108 1.00 98.19 192 ASN A N 1
ATOM 1505 C CA . ASN A 1 192 ? -24.603 0.231 13.203 1.00 98.19 192 ASN A CA 1
ATOM 1506 C C . ASN A 1 192 ? -26.074 0.278 12.782 1.00 98.19 192 ASN A C 1
ATOM 1508 O O . ASN A 1 192 ? -26.858 0.990 13.415 1.00 98.19 192 ASN A O 1
ATOM 1512 N N . LYS A 1 193 ? -26.470 -0.480 11.753 1.00 97.69 193 LYS A N 1
ATOM 1513 C CA . LYS A 1 193 ? -27.871 -0.565 11.303 1.00 97.69 193 LYS A CA 1
ATOM 1514 C C . LYS A 1 193 ? -28.634 -1.727 11.940 1.00 97.69 193 LYS A C 1
ATOM 1516 O O . LYS A 1 193 ? -29.847 -1.630 12.096 1.00 97.69 193 LYS A O 1
ATOM 1521 N N . GLY A 1 194 ? -27.942 -2.776 12.388 1.00 97.00 194 GLY A N 1
ATOM 1522 C CA . GLY A 1 194 ? -28.584 -3.947 12.996 1.00 97.00 194 GLY A CA 1
ATOM 1523 C C . GLY A 1 194 ? -29.154 -4.942 11.991 1.00 97.00 194 GLY A C 1
ATOM 1524 O O . GLY A 1 194 ? -30.022 -5.727 12.359 1.00 97.00 194 GLY A O 1
ATOM 1525 N N . HIS A 1 195 ? -28.703 -4.900 10.738 1.00 97.94 195 HIS A N 1
ATOM 1526 C CA . HIS A 1 195 ? -29.150 -5.789 9.667 1.00 97.94 195 HIS A CA 1
ATOM 1527 C C . HIS A 1 195 ? -28.455 -7.147 9.796 1.00 97.94 195 HIS A C 1
ATOM 1529 O O . HIS A 1 195 ? -27.479 -7.436 9.109 1.00 97.94 195 HIS A O 1
ATOM 1535 N N . VAL A 1 196 ? -28.898 -7.972 10.743 1.00 97.38 196 VAL A N 1
ATOM 1536 C CA . VAL A 1 196 ? -28.239 -9.241 11.094 1.00 97.38 196 VAL A CA 1
ATOM 1537 C C . VAL A 1 196 ? -28.273 -10.286 9.974 1.00 97.38 196 VAL A C 1
ATOM 1539 O O . VAL A 1 196 ? -27.443 -11.187 9.953 1.00 97.38 196 VAL A O 1
ATOM 1542 N N . GLU A 1 197 ? -29.191 -10.169 9.023 1.00 97.44 197 GLU A N 1
ATOM 1543 C CA . GLU A 1 197 ? -29.273 -10.990 7.813 1.00 97.44 197 GLU A CA 1
ATOM 1544 C C . GLU A 1 197 ? -28.051 -10.830 6.898 1.00 97.44 197 GLU A C 1
ATOM 1546 O O . GLU A 1 197 ? -27.646 -11.788 6.241 1.00 97.44 197 GLU A O 1
ATOM 1551 N N . VAL A 1 198 ? -27.386 -9.667 6.919 1.00 97.44 198 VAL A N 1
ATOM 1552 C CA . VAL A 1 198 ? -26.170 -9.439 6.123 1.00 97.44 198 VAL A CA 1
ATOM 1553 C C . VAL A 1 198 ? -25.037 -10.385 6.532 1.00 97.44 198 VAL A C 1
ATOM 1555 O O . VAL A 1 198 ? -24.148 -10.694 5.742 1.00 97.44 198 VAL A O 1
ATOM 1558 N N . LEU A 1 199 ? -25.069 -10.887 7.769 1.00 97.75 199 LEU A N 1
ATOM 1559 C CA . LEU A 1 199 ? -24.059 -11.789 8.309 1.00 97.75 199 LEU A CA 1
ATOM 1560 C C . LEU A 1 199 ? -23.962 -13.101 7.512 1.00 97.75 199 LEU A C 1
ATOM 1562 O O . LEU A 1 199 ? -22.866 -13.645 7.393 1.00 97.75 199 LEU A O 1
ATOM 1566 N N . ASP A 1 200 ? -25.053 -13.559 6.891 1.00 97.31 200 ASP A N 1
ATOM 1567 C CA . ASP A 1 200 ? -25.053 -14.754 6.029 1.00 97.31 200 ASP A CA 1
ATOM 1568 C C . ASP A 1 200 ? -24.214 -14.556 4.752 1.00 97.31 200 ASP A C 1
ATOM 1570 O O . ASP A 1 200 ? -23.607 -15.491 4.210 1.00 97.31 200 ASP A O 1
ATOM 1574 N N . GLU A 1 201 ? -24.128 -13.312 4.284 1.00 97.44 201 GLU A N 1
ATOM 1575 C CA . GLU A 1 201 ? -23.297 -12.925 3.149 1.00 97.44 201 GLU A CA 1
ATOM 1576 C C . GLU A 1 201 ? -21.840 -12.715 3.568 1.00 97.44 201 GLU A C 1
ATOM 1578 O O . GLU A 1 201 ? -20.936 -13.210 2.891 1.00 97.44 201 GLU A O 1
ATOM 1583 N N . LEU A 1 202 ? -21.614 -11.998 4.675 1.00 97.94 202 LEU A N 1
ATOM 1584 C CA . LEU A 1 202 ? -20.290 -11.491 5.057 1.00 97.94 202 LEU A CA 1
ATOM 1585 C C . LEU A 1 202 ? -19.395 -12.528 5.741 1.00 9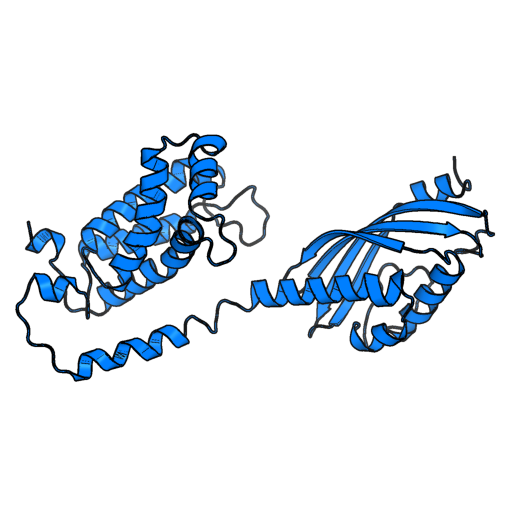7.94 202 LEU A C 1
ATOM 1587 O O . LEU A 1 202 ? -18.172 -12.438 5.625 1.00 97.94 202 LEU A O 1
ATOM 1591 N N . LEU A 1 203 ? -19.974 -13.492 6.457 1.00 98.25 203 LEU A N 1
ATOM 1592 C CA . LEU A 1 203 ? -19.221 -14.482 7.231 1.00 98.25 203 LEU A CA 1
ATOM 1593 C C . LEU A 1 203 ? -19.132 -15.820 6.496 1.00 98.25 203 LEU A C 1
ATOM 1595 O O . LEU A 1 203 ? -19.969 -16.160 5.648 1.00 98.25 203 LEU A O 1
ATOM 1599 N N . SER A 1 204 ? -18.097 -16.592 6.819 1.00 97.75 204 SER A N 1
ATOM 1600 C CA . SER A 1 204 ? -18.016 -17.995 6.426 1.00 97.75 204 SER A CA 1
ATOM 1601 C C . SER A 1 204 ? -19.008 -18.826 7.248 1.00 97.75 204 SER A C 1
ATOM 1603 O O . SER A 1 204 ? -19.382 -18.460 8.363 1.00 97.75 204 SER A O 1
ATOM 1605 N N . GLN A 1 205 ? -19.445 -19.961 6.698 1.00 95.19 205 GLN A N 1
ATOM 1606 C CA . GLN A 1 205 ? -20.349 -20.877 7.409 1.00 95.19 205 GLN A CA 1
ATOM 1607 C C . GLN A 1 205 ? -19.700 -21.455 8.675 1.00 95.19 205 GLN A C 1
ATOM 1609 O O . GLN A 1 205 ? -20.381 -21.696 9.665 1.00 95.19 205 GLN A O 1
ATOM 1614 N N . ASP A 1 206 ? -18.374 -21.590 8.667 1.00 93.75 206 ASP A N 1
ATOM 1615 C CA . ASP A 1 206 ? -17.587 -22.089 9.794 1.00 93.75 206 ASP A CA 1
ATOM 1616 C C . ASP A 1 206 ? -16.992 -20.967 10.655 1.00 93.75 206 ASP A C 1
ATOM 1618 O O . ASP A 1 206 ? -16.037 -21.218 11.388 1.00 93.75 206 ASP A O 1
ATOM 1622 N N . TYR A 1 207 ? -17.528 -19.741 10.569 1.00 97.56 207 TYR A N 1
ATOM 1623 C CA . TYR A 1 207 ? -16.966 -18.580 11.254 1.00 97.56 207 TYR A CA 1
ATOM 1624 C C . TYR A 1 207 ? -16.722 -18.833 12.747 1.00 97.56 207 TYR A C 1
ATOM 1626 O O . TYR A 1 207 ? -17.590 -19.365 13.449 1.00 97.56 207 TYR A O 1
ATOM 1634 N N . ILE A 1 208 ? -15.551 -18.413 13.230 1.00 95.69 208 ILE A N 1
ATOM 1635 C CA . ILE A 1 208 ? -15.131 -18.561 14.623 1.00 95.69 208 ILE A CA 1
ATOM 1636 C C . ILE A 1 208 ? -14.941 -17.186 15.261 1.00 95.69 208 ILE A C 1
ATOM 1638 O O . ILE A 1 208 ? -14.093 -16.393 14.854 1.00 95.69 208 ILE A O 1
ATOM 1642 N N . ASN A 1 209 ? -15.694 -16.932 16.330 1.00 94.88 209 ASN A N 1
ATOM 1643 C CA . ASN A 1 209 ? -15.445 -15.813 17.229 1.00 94.88 209 ASN A CA 1
ATOM 1644 C C . ASN A 1 209 ? -14.558 -16.286 18.390 1.00 94.88 209 ASN A C 1
ATOM 1646 O O . ASN A 1 209 ? -15.017 -17.046 19.240 1.00 94.88 209 ASN A O 1
ATOM 1650 N N . HIS A 1 210 ? -13.305 -15.825 18.441 1.00 94.12 210 HIS A N 1
ATOM 1651 C CA . HIS A 1 210 ? -12.345 -16.181 19.499 1.00 94.12 210 HIS A CA 1
ATOM 1652 C C . HIS A 1 210 ? -12.499 -15.355 20.777 1.00 94.12 210 HIS A C 1
ATOM 1654 O O . HIS A 1 210 ? -11.874 -15.649 21.793 1.00 94.12 210 HIS A O 1
ATOM 1660 N N . THR A 1 211 ? -13.322 -14.310 20.741 1.00 88.69 211 THR A N 1
ATOM 1661 C CA . THR A 1 211 ? -13.568 -13.399 21.868 1.00 88.69 211 THR A CA 1
ATOM 1662 C C . THR A 1 211 ? -15.068 -13.149 22.058 1.00 88.69 211 THR A C 1
ATOM 1664 O O . THR A 1 211 ? -15.516 -11.988 22.050 1.00 88.69 211 THR A O 1
ATOM 1667 N N . PRO A 1 212 ? -15.875 -14.222 22.173 1.00 84.94 212 PRO A N 1
ATOM 1668 C CA . PRO A 1 212 ? -17.316 -14.095 22.216 1.00 84.94 212 PRO A CA 1
ATOM 1669 C C . PRO A 1 212 ? -17.756 -13.500 23.550 1.00 84.94 212 PRO A C 1
ATOM 1671 O O . PRO A 1 212 ? -17.164 -13.748 24.598 1.00 84.94 212 PRO A O 1
ATOM 1674 N N . SER A 1 213 ? -18.829 -12.715 23.520 1.00 77.56 213 SER A N 1
ATOM 1675 C CA . SER A 1 213 ? -19.412 -12.146 24.739 1.00 77.56 213 SER A CA 1
ATOM 1676 C C . SER A 1 213 ? -20.352 -13.112 25.474 1.00 77.56 213 SER A C 1
ATOM 1678 O O . SER A 1 213 ? -20.965 -12.745 26.473 1.00 77.56 213 SER A O 1
ATOM 1680 N N . VAL A 1 214 ? -20.483 -14.339 24.966 1.00 78.75 214 VAL A N 1
ATOM 1681 C CA . VAL A 1 214 ? -21.243 -15.447 25.554 1.00 78.75 214 VAL A CA 1
ATOM 1682 C C . VAL A 1 214 ? -20.393 -16.723 25.499 1.00 78.75 214 VAL A C 1
ATOM 1684 O O . VAL A 1 214 ? -19.578 -16.843 24.583 1.00 78.75 214 VAL A O 1
ATOM 1687 N N . PRO A 1 215 ? -20.551 -17.670 26.440 1.00 80.75 215 PRO A N 1
ATOM 1688 C CA . PRO A 1 215 ? -19.868 -18.961 26.371 1.00 80.75 215 PRO A CA 1
ATOM 1689 C C . PRO A 1 215 ? -20.309 -19.771 25.145 1.00 80.75 215 PRO A C 1
ATOM 1691 O O . PRO A 1 215 ? -21.506 -19.859 24.877 1.00 80.75 215 PRO A O 1
ATOM 1694 N N . ASP A 1 216 ? -19.341 -20.358 24.438 1.00 82.44 216 ASP A N 1
ATOM 1695 C CA . ASP A 1 216 ? -19.518 -21.338 23.355 1.00 82.44 216 ASP A CA 1
ATOM 1696 C C . ASP A 1 216 ? -20.649 -21.025 22.352 1.00 82.44 216 ASP A C 1
ATOM 1698 O O . ASP A 1 216 ? -21.559 -21.843 22.165 1.00 82.44 216 ASP A O 1
ATOM 1702 N N . PRO A 1 217 ? -20.637 -19.851 21.683 1.00 87.31 217 PRO A N 1
ATOM 1703 C CA . PRO A 1 217 ? -21.618 -19.583 20.644 1.00 87.31 217 PRO A CA 1
ATOM 1704 C C . PRO A 1 217 ? -21.467 -20.598 19.498 1.00 87.31 217 PRO A C 1
ATOM 1706 O O . PRO A 1 217 ? -20.348 -21.035 19.202 1.00 87.31 217 PRO A O 1
ATOM 1709 N N . PRO A 1 218 ? -22.568 -20.947 18.809 1.00 91.94 218 PRO A N 1
ATOM 1710 C CA . PRO A 1 218 ? -22.498 -21.707 17.569 1.00 91.94 218 PRO A CA 1
ATOM 1711 C C . PRO A 1 218 ? -21.495 -21.097 16.583 1.00 91.94 218 PRO A C 1
ATOM 1713 O O . PRO A 1 218 ? -21.296 -19.882 16.551 1.00 91.94 218 PRO A O 1
ATOM 1716 N N . LYS A 1 219 ? -20.877 -21.933 15.748 1.00 92.75 219 LYS A N 1
ATOM 1717 C CA . LYS A 1 219 ? -20.078 -21.435 14.623 1.00 92.75 219 LYS A CA 1
ATOM 1718 C C . LYS A 1 219 ? -20.969 -20.746 13.591 1.00 92.75 219 LYS A C 1
ATOM 1720 O O . LYS A 1 219 ? -22.173 -20.998 13.532 1.00 92.75 219 LYS A O 1
ATOM 1725 N N . GLY A 1 220 ? -20.354 -19.922 12.752 1.00 95.44 220 GLY A N 1
ATOM 1726 C CA . GLY A 1 220 ? -21.048 -19.292 11.638 1.00 95.44 220 GLY A CA 1
ATOM 1727 C C . GLY A 1 220 ? -21.874 -18.062 12.034 1.00 95.44 220 GLY A C 1
ATOM 1728 O O . GLY A 1 220 ? -21.827 -17.597 13.179 1.00 95.44 220 GLY A O 1
ATOM 1729 N N . PRO A 1 221 ? -22.666 -17.530 11.086 1.00 96.00 221 PRO A N 1
ATOM 1730 C CA . PRO A 1 221 ? -23.543 -16.380 11.308 1.00 96.00 221 PRO A CA 1
ATOM 1731 C C . PRO A 1 221 ? -24.511 -16.567 12.482 1.00 96.00 221 PRO A C 1
ATOM 1733 O O . PRO A 1 221 ? -24.761 -15.625 13.237 1.00 96.00 221 PRO A O 1
ATOM 1736 N N . ASP A 1 222 ? -25.023 -17.783 12.676 1.00 94.56 222 ASP A N 1
ATOM 1737 C CA . ASP A 1 222 ? -26.033 -18.092 13.694 1.00 94.56 222 ASP A CA 1
ATOM 1738 C C . ASP A 1 222 ? -25.530 -17.890 15.129 1.00 94.56 222 ASP A C 1
ATOM 1740 O O . ASP A 1 222 ? -26.324 -17.588 16.021 1.00 94.56 222 ASP A O 1
ATOM 1744 N N . GLY A 1 223 ? -24.215 -17.975 15.356 1.00 92.38 223 GLY A N 1
ATOM 1745 C CA . GLY A 1 223 ? -23.616 -17.630 16.644 1.00 92.38 223 GLY A CA 1
ATOM 1746 C C . GLY A 1 223 ? -23.526 -16.131 16.910 1.00 92.38 223 GLY A C 1
ATOM 1747 O O . GLY A 1 223 ? -23.574 -15.707 18.065 1.00 92.38 223 GLY A O 1
ATOM 1748 N N . LEU A 1 224 ? -23.414 -15.311 15.860 1.00 95.12 224 LEU A N 1
ATOM 1749 C CA . LEU A 1 224 ? -23.182 -13.873 15.993 1.00 95.12 224 LEU A CA 1
ATOM 1750 C C . LEU A 1 224 ? -24.476 -13.045 15.964 1.00 95.12 224 LEU A C 1
ATOM 1752 O O . LEU A 1 224 ? -24.578 -12.065 16.705 1.00 95.12 224 LEU A O 1
ATOM 1756 N N . LYS A 1 225 ? -25.485 -13.439 15.171 1.00 95.69 225 LYS A N 1
ATOM 1757 C CA . LYS A 1 225 ? -26.767 -12.708 15.060 1.00 95.69 225 LYS A CA 1
ATOM 1758 C C . LYS A 1 225 ? -27.417 -12.410 16.428 1.00 95.69 225 LYS A C 1
ATOM 1760 O O . LYS A 1 225 ? -27.811 -11.262 16.650 1.00 95.69 225 LYS A O 1
ATOM 1765 N N . PRO A 1 226 ? -27.507 -13.363 17.383 1.00 93.25 226 PRO A N 1
ATOM 1766 C CA . PRO A 1 226 ? -28.103 -13.090 18.692 1.00 93.25 226 PRO A CA 1
ATOM 1767 C C . PRO A 1 226 ? -27.293 -12.083 19.516 1.00 93.25 226 PRO A C 1
ATOM 1769 O O . PRO A 1 226 ? -27.873 -11.285 20.250 1.00 93.25 226 PRO A O 1
ATOM 1772 N N . ILE A 1 227 ? -25.964 -12.087 19.369 1.00 92.62 227 ILE A N 1
ATOM 1773 C CA . ILE A 1 227 ? -25.055 -11.181 20.082 1.00 92.62 227 ILE A CA 1
ATOM 1774 C C . ILE A 1 227 ? -25.249 -9.745 19.585 1.00 92.62 227 ILE A C 1
ATOM 1776 O O . ILE A 1 227 ? -25.411 -8.837 20.400 1.00 92.62 227 ILE A O 1
ATOM 1780 N N . VAL A 1 228 ? -25.303 -9.539 18.264 1.00 95.31 228 VAL A N 1
ATOM 1781 C CA . VAL A 1 228 ? -25.566 -8.216 17.668 1.00 95.31 228 VAL A CA 1
ATOM 1782 C C . VAL A 1 228 ? -26.909 -7.668 18.152 1.00 95.31 228 VAL A C 1
ATOM 1784 O O . VAL A 1 228 ? -26.980 -6.532 18.625 1.00 95.31 228 VAL A O 1
ATOM 1787 N N . ASN A 1 229 ? -27.958 -8.493 18.113 1.00 94.94 229 ASN A N 1
ATOM 1788 C CA . ASN A 1 229 ? -29.288 -8.110 18.588 1.00 94.94 229 ASN A CA 1
ATOM 1789 C C . ASN A 1 229 ? -29.291 -7.739 20.077 1.00 94.94 229 ASN A C 1
ATOM 1791 O O . ASN A 1 229 ? -29.878 -6.726 20.456 1.00 94.94 229 ASN A O 1
ATOM 1795 N N . ALA A 1 230 ? -28.617 -8.523 20.922 1.00 92.81 230 ALA A N 1
ATOM 1796 C CA . ALA A 1 230 ? -28.527 -8.248 22.353 1.00 92.81 230 ALA A CA 1
ATOM 1797 C C . ALA A 1 230 ? -27.787 -6.931 22.643 1.00 92.81 230 ALA A C 1
ATOM 1799 O O . ALA A 1 230 ? -28.263 -6.125 23.442 1.00 92.81 230 ALA A O 1
ATOM 1800 N N . ILE A 1 231 ? -26.664 -6.674 21.964 1.00 94.56 231 ILE A N 1
ATOM 1801 C CA . ILE A 1 231 ? -25.882 -5.443 22.154 1.00 94.56 231 ILE A CA 1
ATOM 1802 C C . ILE A 1 231 ? -26.663 -4.219 21.661 1.00 94.56 231 ILE A C 1
ATOM 1804 O O . ILE A 1 231 ? -26.718 -3.219 22.373 1.00 94.56 231 ILE A O 1
ATOM 1808 N N . ARG A 1 232 ? -27.332 -4.294 20.503 1.00 96.19 232 ARG A N 1
ATOM 1809 C CA . ARG A 1 232 ? -28.195 -3.200 20.019 1.00 96.19 232 ARG A CA 1
ATOM 1810 C C . ARG A 1 232 ? -29.417 -2.966 20.901 1.00 96.19 232 ARG A C 1
ATOM 1812 O O . ARG A 1 232 ? -29.875 -1.837 21.013 1.00 96.19 232 ARG A O 1
ATOM 1819 N N . LYS A 1 233 ? -29.944 -4.007 21.549 1.00 95.75 233 LYS A N 1
ATOM 1820 C CA . LYS A 1 233 ? -31.006 -3.842 22.548 1.00 95.75 233 LYS A CA 1
ATOM 1821 C C . LYS A 1 233 ? -30.491 -3.095 23.781 1.00 95.75 233 LYS A C 1
ATOM 1823 O O . LYS A 1 233 ? -31.162 -2.189 24.260 1.00 95.75 233 LYS A O 1
ATOM 1828 N N . ALA A 1 234 ? -29.294 -3.441 24.260 1.00 96.00 234 ALA A N 1
ATOM 1829 C CA . ALA A 1 234 ? -28.646 -2.748 25.373 1.00 96.00 234 ALA A CA 1
ATOM 1830 C C . ALA A 1 234 ? -28.292 -1.292 25.038 1.00 96.00 234 ALA A C 1
ATOM 1832 O O . ALA A 1 234 ? -28.451 -0.422 25.895 1.00 96.00 234 ALA A O 1
ATOM 1833 N N . PHE A 1 235 ? -27.878 -1.029 23.798 1.00 97.62 235 PHE A N 1
ATOM 1834 C CA . PHE A 1 235 ? -27.503 0.282 23.270 1.00 97.62 235 PHE A CA 1
ATOM 1835 C C . PHE A 1 235 ? -28.312 0.611 21.998 1.00 97.62 235 PHE A C 1
ATOM 1837 O O . PHE A 1 235 ? -27.835 0.371 20.889 1.00 97.62 235 PHE A O 1
ATOM 1844 N N . PRO A 1 236 ? -29.536 1.157 22.106 1.00 97.69 236 PRO A N 1
ATOM 1845 C CA . PRO A 1 236 ? -30.375 1.446 20.935 1.00 97.69 236 PRO A CA 1
ATOM 1846 C C . PRO A 1 236 ? -29.766 2.461 19.957 1.00 97.69 236 PRO A C 1
ATOM 1848 O O . PRO A 1 236 ? -30.069 2.442 18.766 1.00 97.69 236 PRO A O 1
ATOM 1851 N N . ASP A 1 237 ? -28.901 3.337 20.464 1.00 98.12 237 ASP A N 1
ATOM 1852 C CA . ASP A 1 237 ? -28.101 4.332 19.746 1.00 98.12 237 ASP A CA 1
ATOM 1853 C C . ASP A 1 237 ? -26.652 3.860 19.499 1.00 98.12 237 ASP A C 1
ATOM 1855 O O . ASP A 1 237 ? -25.758 4.687 19.310 1.00 98.12 237 ASP A O 1
ATOM 1859 N N . LEU A 1 238 ? -26.403 2.540 19.509 1.00 98.50 238 LEU A N 1
ATOM 1860 C CA . LEU A 1 238 ? -25.087 1.955 19.248 1.00 98.50 238 LEU A CA 1
ATOM 1861 C C . LEU A 1 238 ? -24.507 2.465 17.929 1.00 98.50 238 LEU A C 1
ATOM 1863 O O . LEU A 1 238 ? -25.121 2.341 16.866 1.00 98.50 238 LEU A O 1
ATOM 1867 N N . HIS A 1 239 ? -23.275 2.957 18.000 1.00 98.56 239 HIS A N 1
ATOM 1868 C CA . HIS A 1 239 ? -22.531 3.368 16.825 1.00 98.56 239 HIS A CA 1
ATOM 1869 C C . HIS A 1 239 ? -21.043 3.045 16.958 1.00 98.56 239 HIS A C 1
ATOM 1871 O O . HIS A 1 239 ? -20.394 3.390 17.942 1.00 98.56 239 HIS A O 1
ATOM 1877 N N . TYR A 1 240 ? -20.496 2.409 15.933 1.00 98.56 240 TYR A N 1
ATOM 1878 C CA . TYR A 1 240 ? -19.079 2.178 15.727 1.00 98.56 240 TYR A CA 1
ATOM 1879 C C . TYR A 1 240 ? -18.554 3.160 14.688 1.00 98.56 240 TYR A C 1
ATOM 1881 O O . TYR A 1 240 ? -18.980 3.156 13.531 1.00 98.56 240 TYR A O 1
ATOM 1889 N N . THR A 1 241 ? -17.572 3.960 15.088 1.00 98.44 241 THR A N 1
ATOM 1890 C CA . THR A 1 241 ? -16.790 4.798 14.180 1.00 98.44 241 THR A CA 1
ATOM 1891 C C . THR A 1 241 ? -15.438 4.150 13.921 1.00 98.44 241 THR A C 1
ATOM 1893 O O . THR A 1 241 ? -14.615 4.029 14.833 1.00 98.44 241 THR A O 1
ATOM 1896 N N . LEU A 1 242 ? -15.179 3.788 12.666 1.00 97.88 242 LEU A N 1
ATOM 1897 C CA . LEU A 1 242 ? -13.867 3.334 12.207 1.00 97.88 242 LEU A CA 1
ATOM 1898 C C . LEU A 1 242 ? -12.862 4.492 12.288 1.00 97.88 242 LEU A C 1
ATOM 1900 O O . LEU A 1 242 ? -13.113 5.578 11.766 1.00 97.88 242 LEU A O 1
ATOM 1904 N N . LYS A 1 243 ? -11.741 4.278 12.982 1.00 97.75 243 LYS A N 1
ATOM 1905 C CA . LYS A 1 243 ? -10.640 5.248 13.101 1.00 97.75 243 LYS A CA 1
ATOM 1906 C C . LYS A 1 243 ? -9.479 4.879 12.193 1.00 97.75 243 LYS A C 1
ATOM 1908 O O . LYS A 1 243 ? -9.025 5.729 11.442 1.00 97.75 243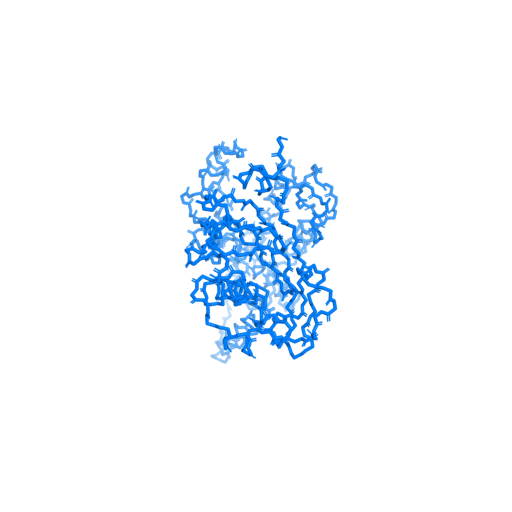 LYS A O 1
ATOM 1913 N N . ASP A 1 244 ? -9.065 3.615 12.230 1.00 94.56 244 ASP A N 1
ATOM 1914 C CA . ASP A 1 244 ? -8.053 3.063 11.330 1.00 94.56 244 ASP A CA 1
ATOM 1915 C C . ASP A 1 244 ? -8.519 1.713 10.800 1.00 94.56 244 ASP A C 1
ATOM 1917 O O . ASP A 1 244 ? -9.108 0.923 11.540 1.00 94.56 244 ASP A O 1
ATOM 1921 N N . VAL A 1 245 ? -8.216 1.440 9.531 1.00 96.50 245 VAL A N 1
ATOM 1922 C CA . VAL A 1 245 ? -8.446 0.134 8.907 1.00 96.50 245 VAL A CA 1
ATOM 1923 C C . VAL A 1 245 ? -7.221 -0.242 8.087 1.00 96.50 245 VAL A C 1
ATOM 1925 O O . VAL A 1 245 ? -6.921 0.407 7.082 1.00 96.50 245 VAL A O 1
ATOM 1928 N N . ILE A 1 246 ? -6.525 -1.289 8.524 1.00 95.50 246 ILE A N 1
ATOM 1929 C CA . ILE A 1 246 ? -5.324 -1.828 7.884 1.00 95.50 246 ILE A CA 1
ATOM 1930 C C . ILE A 1 246 ? -5.700 -3.176 7.283 1.00 95.50 246 ILE A C 1
ATOM 1932 O O . ILE A 1 246 ? -6.099 -4.079 8.011 1.00 95.50 246 ILE A O 1
ATOM 1936 N N . ALA A 1 247 ? -5.580 -3.318 5.966 1.00 92.50 247 ALA A N 1
ATOM 1937 C CA . ALA A 1 247 ? -5.955 -4.537 5.261 1.00 92.50 247 ALA A CA 1
ATOM 1938 C C . ALA A 1 247 ? -4.759 -5.162 4.538 1.00 92.50 247 ALA A C 1
ATOM 1940 O O . ALA A 1 247 ? -3.956 -4.469 3.915 1.00 92.50 247 ALA A O 1
ATOM 1941 N N . THR A 1 248 ? -4.684 -6.486 4.601 1.00 88.75 248 THR A N 1
ATOM 1942 C CA . THR A 1 248 ? -3.791 -7.341 3.819 1.00 88.75 248 THR A CA 1
ATOM 1943 C C . THR A 1 248 ? -4.628 -8.277 2.941 1.00 88.75 248 THR A C 1
ATOM 1945 O O . THR A 1 248 ? -5.859 -8.185 2.883 1.00 88.75 248 THR A O 1
ATOM 1948 N N . ASN A 1 249 ? -3.973 -9.216 2.256 1.00 86.75 249 ASN A N 1
ATOM 1949 C CA . ASN A 1 249 ? -4.656 -10.184 1.398 1.00 86.75 249 ASN A CA 1
ATOM 1950 C C . ASN A 1 249 ? -5.605 -11.121 2.165 1.00 86.75 249 ASN A C 1
ATOM 1952 O O . ASN A 1 249 ? -6.563 -11.609 1.573 1.00 86.75 249 ASN A O 1
ATOM 1956 N N . ASN A 1 250 ? -5.355 -11.372 3.453 1.00 91.88 250 ASN A N 1
ATOM 1957 C CA . ASN A 1 250 ? -6.114 -12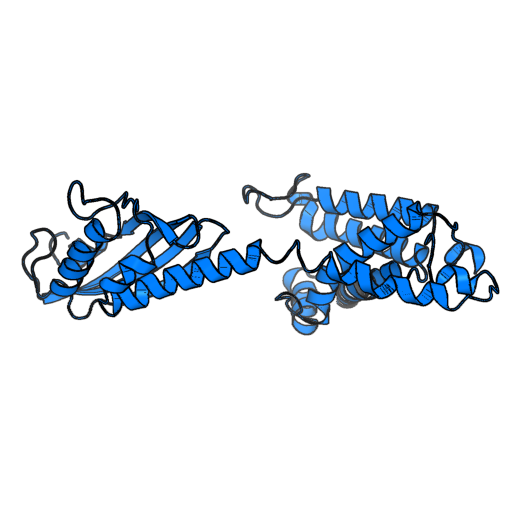.334 4.259 1.00 91.88 250 ASN A CA 1
ATOM 1958 C C . ASN A 1 250 ? -6.528 -11.811 5.640 1.00 91.88 250 ASN A C 1
ATOM 1960 O O . ASN A 1 250 ? -7.185 -12.537 6.377 1.00 91.88 250 ASN A O 1
ATOM 1964 N N . ARG A 1 251 ? -6.144 -10.590 6.033 1.00 96.12 251 ARG A N 1
ATOM 1965 C CA . ARG A 1 251 ? -6.517 -10.021 7.332 1.00 96.12 251 ARG A CA 1
ATOM 1966 C C . ARG A 1 251 ? -6.894 -8.558 7.235 1.00 96.12 251 ARG A C 1
ATOM 1968 O O . ARG A 1 251 ? -6.350 -7.816 6.420 1.00 96.12 251 ARG A O 1
ATOM 1975 N N . VAL A 1 252 ? -7.784 -8.136 8.121 1.00 98.19 252 VAL A N 1
ATOM 1976 C CA . VAL A 1 252 ? -8.133 -6.732 8.319 1.00 98.19 252 VAL A CA 1
ATOM 1977 C C . VAL A 1 252 ? -8.091 -6.418 9.804 1.00 98.19 252 VAL A C 1
ATOM 1979 O O . VAL A 1 252 ? -8.722 -7.098 10.606 1.00 98.19 252 VAL A O 1
ATOM 1982 N N . VAL A 1 253 ? -7.355 -5.374 10.168 1.00 98.44 253 VAL A N 1
ATOM 1983 C CA . VAL A 1 253 ? -7.334 -4.819 11.520 1.00 98.44 253 VAL A CA 1
ATOM 1984 C C . VAL A 1 253 ? -8.120 -3.518 11.510 1.00 98.44 253 VAL A C 1
ATOM 1986 O O . VAL A 1 253 ? -7.781 -2.601 10.762 1.00 98.44 253 VAL A O 1
ATOM 1989 N N . ALA A 1 254 ? -9.151 -3.427 12.344 1.00 98.31 254 ALA A N 1
ATOM 1990 C CA . ALA A 1 254 ? -9.965 -2.230 12.495 1.00 98.31 254 ALA A CA 1
ATOM 1991 C C . ALA A 1 254 ? -9.831 -1.682 13.918 1.00 98.31 254 ALA A C 1
ATOM 1993 O O . ALA A 1 254 ? -10.204 -2.347 14.885 1.00 98.31 254 ALA A O 1
ATOM 1994 N N . ARG A 1 255 ? -9.328 -0.451 14.048 1.00 98.38 255 ARG A N 1
ATOM 1995 C CA . ARG A 1 255 ? -9.424 0.317 15.293 1.00 98.38 255 ARG A CA 1
ATOM 1996 C C . ARG A 1 255 ? -10.699 1.143 15.237 1.00 98.38 255 ARG A C 1
ATOM 1998 O O . ARG A 1 255 ? -10.849 1.991 14.356 1.00 98.38 255 ARG A O 1
ATOM 2005 N N . VAL A 1 256 ? -11.601 0.910 16.180 1.00 98.38 256 VAL A N 1
ATOM 2006 C CA . VAL A 1 256 ? -12.929 1.526 16.218 1.00 98.38 256 VAL A CA 1
ATOM 2007 C C . VAL A 1 256 ? -13.193 2.191 17.564 1.00 98.38 256 VAL A C 1
ATOM 2009 O O . VAL A 1 256 ? -12.618 1.820 18.588 1.00 98.38 256 VAL A O 1
ATOM 2012 N N . VAL A 1 257 ? -14.080 3.182 17.557 1.00 98.56 257 VAL A N 1
ATOM 2013 C CA . VAL A 1 257 ? -14.684 3.740 18.771 1.00 98.56 257 VAL A CA 1
ATOM 2014 C C . VAL A 1 257 ? -16.149 3.334 18.787 1.00 98.56 257 VAL A C 1
ATOM 2016 O O . VAL A 1 257 ? -16.872 3.655 17.846 1.00 98.56 257 VAL A O 1
ATOM 2019 N N . MET A 1 258 ? -16.566 2.632 19.838 1.00 98.06 258 MET A N 1
ATOM 2020 C CA . MET A 1 258 ? -17.961 2.284 20.094 1.00 98.06 258 MET A CA 1
ATOM 2021 C C . MET A 1 258 ? -18.582 3.331 21.015 1.00 98.06 258 MET A C 1
ATOM 2023 O O . MET A 1 258 ? -18.037 3.610 22.085 1.00 98.06 258 MET A O 1
ATOM 2027 N N . THR A 1 259 ? -19.739 3.856 20.634 1.00 98.50 259 THR A N 1
ATOM 2028 C CA . THR A 1 259 ? -20.558 4.743 21.460 1.00 98.50 259 THR A CA 1
ATOM 2029 C C . THR A 1 259 ? -21.967 4.195 21.622 1.00 98.50 259 THR A C 1
ATOM 2031 O O . THR A 1 259 ? -22.464 3.501 20.738 1.00 98.50 259 THR A O 1
ATOM 2034 N N . GLY A 1 260 ? -22.624 4.550 22.721 1.00 98.06 260 GLY A N 1
ATOM 2035 C CA . GLY A 1 260 ? -24.041 4.265 22.933 1.00 98.06 260 GLY A CA 1
ATOM 2036 C C . GLY A 1 260 ? -24.480 4.571 24.360 1.00 98.06 260 GLY A C 1
ATOM 2037 O O . GLY A 1 260 ? -23.653 4.745 25.254 1.00 98.06 260 GLY A O 1
ATOM 2038 N N . THR A 1 261 ? -25.785 4.609 24.576 1.00 98.38 261 THR A N 1
ATOM 2039 C CA . THR A 1 261 ? -26.454 4.817 25.857 1.00 98.38 261 THR A CA 1
ATOM 2040 C C . THR A 1 261 ? -27.060 3.504 26.336 1.00 98.38 261 THR A C 1
ATOM 2042 O O . THR A 1 261 ? -27.910 2.918 25.666 1.00 98.38 261 THR A O 1
ATOM 2045 N N . GLN A 1 262 ? -26.628 3.023 27.503 1.00 97.88 262 GLN A N 1
ATOM 2046 C CA . GLN A 1 262 ? -27.094 1.738 28.018 1.00 97.88 262 GLN A CA 1
ATOM 2047 C C . GLN A 1 262 ? -28.515 1.866 28.591 1.00 97.88 262 GLN A C 1
ATOM 2049 O O . GLN A 1 262 ? -28.703 2.397 29.689 1.00 97.88 262 GLN A O 1
ATOM 2054 N N . THR A 1 263 ? -29.509 1.346 27.874 1.00 97.38 263 THR A N 1
ATOM 2055 C CA . THR A 1 263 ? -30.934 1.410 28.262 1.00 97.38 263 THR A CA 1
ATOM 2056 C C . THR A 1 263 ? -31.544 0.055 28.621 1.00 97.38 263 THR A C 1
ATOM 2058 O O . THR A 1 263 ? -32.621 0.017 29.212 1.00 97.38 263 THR A O 1
ATOM 2061 N N . ASP A 1 264 ? -30.836 -1.045 28.350 1.00 96.62 264 ASP A N 1
ATOM 2062 C CA . ASP A 1 264 ? -31.225 -2.408 28.737 1.00 96.62 264 ASP A CA 1
ATOM 2063 C C . ASP A 1 264 ? -30.046 -3.130 29.426 1.00 96.62 264 ASP A C 1
ATOM 2065 O O . ASP A 1 264 ? -28.933 -2.602 29.551 1.00 96.62 264 ASP A O 1
ATOM 2069 N N . THR A 1 265 ? -30.293 -4.338 29.923 1.00 92.94 265 THR A N 1
ATOM 2070 C CA . THR A 1 265 ? -29.283 -5.175 30.562 1.00 92.94 265 THR A CA 1
ATOM 2071 C C . THR A 1 265 ? -28.163 -5.535 29.586 1.00 92.94 265 THR A C 1
ATOM 2073 O O . THR A 1 265 ? -28.409 -6.016 28.482 1.00 92.94 265 THR A O 1
ATOM 2076 N N . LEU A 1 266 ? -26.916 -5.365 30.030 1.00 87.31 266 LEU A N 1
ATOM 2077 C CA . LEU A 1 266 ? -25.708 -5.725 29.286 1.00 87.31 266 LEU A CA 1
ATOM 2078 C C . LEU A 1 266 ? -24.872 -6.692 30.125 1.00 87.31 266 LEU A C 1
ATOM 2080 O O . LEU A 1 266 ? -24.362 -6.298 31.166 1.00 87.31 266 LEU A O 1
ATOM 2084 N N . PHE A 1 267 ? -24.732 -7.951 29.703 1.00 80.19 267 PHE A N 1
ATOM 2085 C CA . PHE A 1 267 ? -23.913 -8.961 30.404 1.00 80.19 267 PHE A CA 1
ATOM 2086 C C . PHE A 1 267 ? -24.173 -9.043 31.923 1.00 80.19 267 PHE A C 1
ATOM 2088 O O . PHE A 1 267 ? -23.253 -9.134 32.730 1.00 80.19 267 PHE A O 1
ATOM 2095 N N . GLY A 1 268 ? -25.447 -8.972 32.325 1.00 85.06 268 GLY A N 1
ATOM 2096 C CA . GLY A 1 268 ? -25.863 -9.000 33.733 1.00 85.06 268 GLY A CA 1
ATOM 2097 C C . GLY A 1 268 ? -25.807 -7.648 34.456 1.00 85.06 268 GLY A C 1
ATOM 2098 O O . GLY A 1 268 ? -26.269 -7.555 35.590 1.00 85.06 268 GLY A O 1
ATOM 2099 N N . ILE A 1 269 ? -25.313 -6.590 33.810 1.00 89.06 269 ILE A N 1
ATOM 2100 C CA . ILE A 1 269 ? -25.323 -5.222 34.335 1.00 89.06 269 ILE A CA 1
ATOM 2101 C C . ILE A 1 269 ? -26.710 -4.610 34.078 1.00 89.06 269 ILE A C 1
ATOM 2103 O O . ILE A 1 269 ? -27.101 -4.494 32.911 1.00 89.06 269 ILE A O 1
ATOM 2107 N N . PRO A 1 270 ? -27.466 -4.202 35.119 1.00 93.75 270 PRO A N 1
ATOM 2108 C CA . PRO A 1 270 ? -28.741 -3.505 34.951 1.00 93.75 270 PRO A CA 1
ATOM 2109 C C . PRO A 1 270 ? -28.591 -2.217 34.124 1.00 93.75 270 PRO A C 1
ATOM 2111 O O . PRO A 1 270 ? -27.498 -1.648 34.087 1.00 93.75 270 PRO A O 1
ATOM 2114 N N . PRO A 1 271 ? -29.657 -1.727 33.469 1.00 96.38 271 PRO A N 1
ATOM 2115 C CA . PRO A 1 271 ? -29.583 -0.503 32.678 1.00 96.38 271 PRO A CA 1
ATOM 2116 C C . PRO A 1 271 ? -29.195 0.692 33.554 1.00 96.38 271 PRO A C 1
ATOM 2118 O O . PRO A 1 271 ? -29.901 1.044 34.498 1.00 96.38 271 PRO A O 1
ATOM 2121 N N . THR A 1 272 ? -28.060 1.318 33.245 1.00 96.94 272 THR A N 1
ATOM 2122 C CA . THR A 1 272 ? -27.550 2.470 34.007 1.00 96.94 272 THR A CA 1
ATOM 2123 C C . THR A 1 272 ? -28.031 3.815 33.465 1.00 96.94 272 THR A C 1
ATOM 2125 O O . THR A 1 272 ? -27.909 4.826 34.157 1.00 96.94 272 THR A O 1
ATOM 2128 N N . GLY A 1 273 ? -28.536 3.853 32.227 1.00 97.12 273 GLY A N 1
ATOM 2129 C CA . GLY A 1 273 ? -28.895 5.085 31.521 1.00 97.12 273 GLY A CA 1
ATOM 2130 C C . GLY A 1 273 ? -27.694 5.945 31.118 1.00 97.12 273 GLY A C 1
ATOM 2131 O O . GLY A 1 273 ? -27.877 7.079 30.682 1.00 97.12 273 GLY A O 1
ATOM 2132 N N . LYS A 1 274 ? -26.462 5.448 31.287 1.00 97.75 274 LYS A N 1
ATOM 2133 C CA . LYS A 1 274 ? -25.241 6.205 31.000 1.00 97.75 274 LYS A CA 1
ATOM 2134 C C . LYS A 1 274 ? -24.754 5.973 29.580 1.00 97.75 274 LYS A C 1
ATOM 2136 O O . LYS A 1 274 ? -24.912 4.890 29.017 1.00 97.75 274 LYS A O 1
ATOM 2141 N N . GLN A 1 275 ? -24.114 7.003 29.039 1.00 97.81 275 GLN A N 1
ATOM 2142 C CA . GLN A 1 275 ? -23.429 6.934 27.760 1.00 97.81 275 GLN A CA 1
ATOM 2143 C C . GLN A 1 275 ? -22.013 6.380 27.935 1.00 97.81 275 GLN A C 1
ATOM 2145 O O . GLN A 1 275 ? -21.321 6.708 28.903 1.00 97.81 275 GLN A O 1
ATOM 2150 N N . VAL A 1 276 ? -21.580 5.572 26.972 1.00 97.75 276 VAL A N 1
ATOM 2151 C CA . VAL A 1 276 ? -20.212 5.074 26.859 1.00 97.75 276 VAL A CA 1
ATOM 2152 C C . VAL A 1 276 ? -19.570 5.534 25.552 1.00 97.75 276 VAL A C 1
ATOM 2154 O O . VAL A 1 276 ? -20.249 5.755 24.549 1.00 97.75 276 VAL A O 1
ATOM 2157 N N . SER A 1 277 ? -18.248 5.667 25.576 1.00 98.25 277 SER A N 1
ATOM 2158 C CA . SER A 1 277 ? -17.380 5.880 24.419 1.00 98.25 277 SER A CA 1
ATOM 2159 C C . SER A 1 277 ? -16.077 5.134 24.675 1.00 98.25 277 SER A C 1
ATOM 2161 O O . SER A 1 277 ? -15.272 5.562 25.509 1.00 98.25 277 SER A O 1
ATOM 2163 N N . VAL A 1 278 ? -15.877 4.015 23.981 1.00 97.62 278 VAL A N 1
ATOM 2164 C CA . VAL A 1 278 ? -14.796 3.064 24.273 1.00 97.62 278 VAL A CA 1
ATOM 2165 C C . VAL A 1 278 ? -14.034 2.672 23.017 1.00 97.62 278 VAL A C 1
ATOM 2167 O O . VAL A 1 278 ? -14.607 2.529 21.937 1.00 97.62 278 VAL A O 1
ATOM 2170 N N . ASN A 1 279 ? -12.721 2.504 23.163 1.00 97.81 279 ASN A N 1
ATOM 2171 C CA . ASN A 1 279 ? -11.864 2.033 22.081 1.00 97.81 279 ASN A CA 1
ATOM 2172 C C . ASN A 1 279 ? -11.945 0.512 21.959 1.00 97.81 279 ASN A C 1
ATOM 2174 O O . ASN A 1 279 ? -12.031 -0.207 22.958 1.00 97.81 279 ASN A O 1
ATOM 2178 N N . GLN A 1 280 ? -11.853 0.035 20.725 1.00 97.81 280 GLN A N 1
ATOM 2179 C CA . GLN A 1 280 ? -11.805 -1.380 20.411 1.00 97.81 280 GLN A CA 1
ATOM 2180 C C . GLN A 1 280 ? -10.881 -1.621 19.213 1.00 97.81 280 GLN A C 1
ATOM 2182 O O . GLN A 1 280 ? -10.786 -0.794 18.304 1.00 97.81 280 GLN A O 1
ATOM 2187 N N . ILE A 1 281 ? -10.181 -2.752 19.227 1.00 98.38 281 ILE A N 1
ATOM 2188 C CA . ILE A 1 281 ? -9.427 -3.261 18.081 1.00 98.38 281 ILE A CA 1
ATOM 2189 C C . ILE A 1 281 ? -10.012 -4.613 17.704 1.00 98.38 281 ILE A C 1
ATOM 2191 O O . ILE A 1 281 ? -10.123 -5.501 18.552 1.00 98.38 281 ILE A O 1
ATOM 2195 N N . ASN A 1 282 ? -10.355 -4.753 16.430 1.00 98.06 282 ASN A N 1
ATOM 2196 C CA . ASN A 1 282 ? -10.813 -5.989 15.820 1.00 98.06 282 ASN A CA 1
ATOM 2197 C C . ASN A 1 282 ? -9.760 -6.488 14.843 1.00 98.06 282 ASN A C 1
ATOM 2199 O O . ASN A 1 282 ? -9.167 -5.692 14.112 1.00 98.06 282 ASN A O 1
ATOM 2203 N N . ILE A 1 283 ? -9.579 -7.799 14.797 1.00 98.50 283 ILE A N 1
ATOM 2204 C CA . ILE A 1 283 ? -8.804 -8.486 13.773 1.00 98.50 283 ILE A CA 1
ATOM 2205 C C . ILE A 1 283 ? -9.743 -9.494 13.127 1.00 98.50 283 ILE A C 1
ATOM 2207 O O . ILE A 1 283 ? -10.266 -10.368 13.813 1.00 98.50 283 ILE A O 1
ATOM 2211 N N . GLU A 1 284 ? -9.938 -9.358 11.823 1.00 98.38 284 GLU A N 1
ATOM 2212 C CA . GLU A 1 284 ? -10.752 -10.254 11.011 1.00 98.38 284 GLU A CA 1
ATOM 2213 C C . GLU A 1 284 ? -9.822 -11.032 10.072 1.00 98.38 284 GLU A C 1
ATOM 2215 O O . GLU A 1 284 ? -9.038 -10.427 9.333 1.00 98.38 284 GLU A O 1
ATOM 2220 N N . GLU A 1 285 ? -9.891 -12.360 10.094 1.00 97.81 285 GLU A N 1
ATOM 2221 C CA . GLU A 1 285 ? -9.275 -13.218 9.080 1.00 97.81 285 GLU A CA 1
ATOM 2222 C C . GLU A 1 285 ? -10.287 -13.515 7.978 1.00 97.81 285 GLU A C 1
ATOM 2224 O O . GLU A 1 285 ? -11.446 -13.830 8.249 1.00 97.81 285 GLU A O 1
ATOM 2229 N N . ILE A 1 286 ? -9.852 -13.386 6.726 1.00 97.38 286 ILE A N 1
ATOM 2230 C CA . ILE A 1 286 ? -10.702 -13.498 5.546 1.00 97.38 286 ILE A CA 1
ATOM 2231 C C . ILE A 1 286 ? -10.247 -14.686 4.707 1.00 97.38 286 ILE A C 1
ATOM 2233 O O . ILE A 1 286 ? -9.098 -14.749 4.265 1.00 97.38 286 ILE A O 1
ATOM 2237 N N . VAL A 1 287 ? -11.188 -15.590 4.442 1.00 92.94 287 VAL A N 1
ATOM 2238 C CA . VAL A 1 287 ? -11.019 -16.771 3.591 1.00 92.94 287 VAL A CA 1
ATOM 2239 C C . VAL A 1 287 ? -12.121 -16.746 2.538 1.00 92.94 287 VAL A C 1
ATOM 2241 O O . VAL A 1 287 ? -13.284 -16.508 2.857 1.00 92.94 287 VAL A O 1
ATOM 2244 N N . ASP A 1 288 ? -11.748 -16.918 1.269 1.00 92.75 288 ASP A N 1
ATOM 2245 C CA . ASP A 1 288 ? -12.674 -16.913 0.127 1.00 92.75 288 ASP A CA 1
ATOM 2246 C C . ASP A 1 288 ? -13.613 -15.689 0.077 1.00 92.75 288 ASP A C 1
ATOM 2248 O O . ASP A 1 288 ? -14.777 -15.771 -0.310 1.00 92.75 288 ASP A O 1
ATOM 2252 N N . GLY A 1 289 ? -13.091 -14.521 0.475 1.00 94.38 289 GLY A N 1
ATOM 2253 C CA . GLY A 1 289 ? -13.826 -13.252 0.472 1.00 94.38 289 GLY A CA 1
ATOM 2254 C C . GLY A 1 289 ? -14.856 -13.097 1.597 1.00 94.38 289 GLY A C 1
ATOM 2255 O O . GLY A 1 289 ? -15.654 -12.164 1.547 1.00 94.38 289 GLY A O 1
ATOM 2256 N N . LYS A 1 290 ? -14.837 -13.983 2.598 1.00 98.00 290 LYS A N 1
ATOM 2257 C CA . LYS A 1 290 ? -15.719 -13.967 3.771 1.00 98.00 290 LYS A CA 1
ATOM 2258 C C . LYS A 1 290 ? -14.913 -13.897 5.065 1.00 98.00 290 LYS A C 1
ATOM 2260 O O . LYS A 1 290 ? -13.815 -14.444 5.143 1.00 98.00 290 LYS A O 1
ATOM 2265 N N . ILE A 1 291 ? -15.467 -13.252 6.090 1.00 98.56 291 ILE A N 1
ATOM 2266 C CA . ILE A 1 291 ? -14.869 -13.218 7.431 1.00 98.56 291 ILE A CA 1
ATOM 2267 C C . ILE A 1 291 ? -14.980 -14.623 8.032 1.00 98.56 291 ILE A C 1
ATOM 2269 O O . ILE A 1 291 ? -16.082 -15.128 8.248 1.00 98.56 291 ILE A O 1
ATOM 2273 N N . ALA A 1 292 ? -13.839 -15.262 8.266 1.00 97.88 292 ALA A N 1
ATOM 2274 C CA . ALA A 1 292 ? -13.749 -16.628 8.761 1.00 97.88 292 ALA A CA 1
ATOM 2275 C C . ALA A 1 292 ? -13.398 -16.690 10.247 1.00 97.88 292 ALA A C 1
ATOM 2277 O O . ALA A 1 292 ? -13.923 -17.538 10.961 1.00 97.88 292 ALA A O 1
ATOM 2278 N N . GLU A 1 293 ? -12.561 -15.781 10.739 1.00 97.81 293 GLU A N 1
ATOM 2279 C CA . GLU A 1 293 ? -12.205 -15.742 12.156 1.00 97.81 293 GLU A CA 1
ATOM 2280 C C . GLU A 1 293 ? -12.135 -14.309 12.664 1.00 97.81 293 GLU A C 1
ATOM 2282 O O . GLU A 1 293 ? -11.823 -13.386 11.912 1.00 97.81 293 GLU A O 1
ATOM 2287 N N . HIS A 1 294 ? -12.422 -14.142 13.950 1.00 97.25 294 HIS A N 1
ATOM 2288 C CA . HIS A 1 294 ? -12.513 -12.844 14.597 1.00 97.25 294 HIS A CA 1
ATOM 2289 C C . HIS A 1 294 ? -11.853 -12.846 15.974 1.00 97.25 294 HIS A C 1
ATOM 2291 O O . HIS A 1 294 ? -12.137 -13.711 16.808 1.00 97.25 294 HIS A O 1
ATOM 2297 N N . TRP A 1 295 ? -11.062 -11.805 16.239 1.00 97.88 295 TRP A N 1
ATOM 2298 C CA . TRP A 1 295 ? -10.539 -11.458 17.560 1.00 97.88 295 TRP A CA 1
ATOM 2299 C C . TRP A 1 295 ? -10.851 -10.000 17.879 1.00 97.88 295 TRP A C 1
ATOM 2301 O O . TRP A 1 295 ? -10.738 -9.123 17.020 1.00 97.88 295 TRP A O 1
ATOM 2311 N N . ARG A 1 296 ? -11.165 -9.719 19.143 1.00 96.12 296 ARG A N 1
ATOM 2312 C CA . ARG A 1 296 ? -11.468 -8.372 19.625 1.00 96.12 296 ARG A CA 1
ATOM 2313 C C . ARG A 1 296 ? -10.841 -8.108 20.983 1.00 96.12 296 ARG A C 1
ATOM 2315 O O . ARG A 1 296 ? -10.953 -8.910 21.904 1.00 96.12 296 ARG A O 1
ATOM 2322 N N . VAL A 1 297 ? -10.294 -6.906 21.134 1.00 97.06 297 VAL A N 1
ATOM 2323 C CA . VAL A 1 297 ? -9.991 -6.310 22.439 1.00 97.06 297 VAL A CA 1
ATOM 2324 C C . VAL A 1 297 ? -10.795 -5.026 22.572 1.00 97.06 297 VAL A C 1
ATOM 2326 O O . VAL A 1 297 ? -10.672 -4.132 21.737 1.00 97.06 297 VAL A O 1
ATOM 2329 N N . THR A 1 298 ? -11.602 -4.929 23.625 1.00 95.25 298 THR A N 1
ATOM 2330 C CA . THR A 1 298 ? -12.352 -3.717 23.980 1.00 95.25 298 THR A CA 1
ATOM 2331 C C . THR A 1 298 ? -11.807 -3.161 25.287 1.00 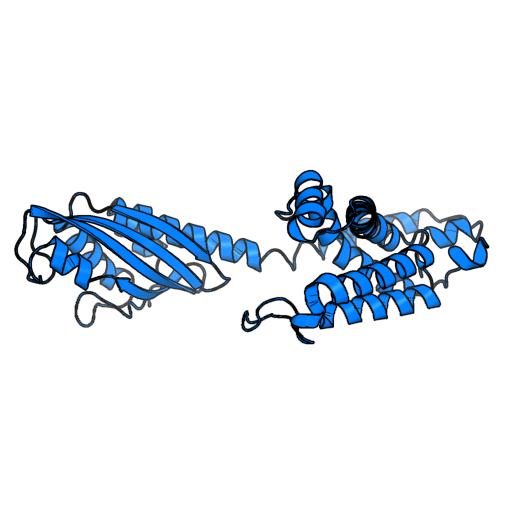95.25 298 THR A C 1
ATOM 2333 O O . THR A 1 298 ? -11.434 -3.922 26.178 1.00 95.25 298 THR A O 1
ATOM 2336 N N . ASP A 1 299 ? -11.776 -1.836 25.421 1.00 96.00 299 ASP A N 1
ATOM 2337 C CA . ASP A 1 299 ? -11.434 -1.162 26.676 1.00 96.00 299 ASP A CA 1
ATOM 2338 C C . ASP A 1 299 ? -12.574 -1.291 27.709 1.00 96.00 299 ASP A C 1
ATOM 2340 O O . ASP A 1 299 ? -13.332 -0.359 27.997 1.00 96.00 299 ASP A O 1
ATOM 2344 N N . GLU A 1 300 ? -12.729 -2.507 28.231 1.00 92.19 300 GLU A N 1
ATOM 2345 C CA . GLU A 1 300 ? -13.774 -2.883 29.183 1.00 92.19 300 GLU A CA 1
ATOM 2346 C C . GLU A 1 300 ? -13.627 -2.145 30.515 1.00 92.19 300 GLU A C 1
ATOM 2348 O O . GLU A 1 300 ? -14.632 -1.810 31.141 1.00 92.19 300 GLU A O 1
ATOM 2353 N N . LEU A 1 301 ? -12.399 -1.818 30.934 1.00 94.19 301 LEU A N 1
ATOM 2354 C CA . LEU A 1 301 ? -12.176 -1.042 32.153 1.00 94.19 301 LEU A CA 1
ATOM 2355 C C . LEU A 1 301 ? -12.754 0.371 32.021 1.00 94.19 301 LEU A C 1
ATOM 2357 O O . LEU A 1 301 ? -13.488 0.814 32.909 1.00 94.19 301 LEU A O 1
ATOM 2361 N N . THR A 1 302 ? -12.472 1.065 30.915 1.00 96.25 302 THR A N 1
ATOM 2362 C CA . THR A 1 302 ? -13.073 2.378 30.649 1.00 96.25 302 THR A CA 1
ATOM 2363 C C . THR A 1 302 ? -14.592 2.277 30.555 1.00 96.25 302 THR A C 1
ATOM 2365 O O . THR A 1 302 ? -15.289 3.110 31.138 1.00 96.25 302 THR A O 1
ATOM 2368 N N . MET A 1 303 ? -15.118 1.226 29.917 1.00 95.25 303 MET A N 1
ATOM 2369 C CA . MET A 1 303 ? -16.561 0.974 29.854 1.00 95.25 303 MET A CA 1
ATOM 2370 C C . MET A 1 303 ? -17.181 0.852 31.251 1.00 95.25 303 MET A C 1
ATOM 2372 O O . MET A 1 303 ? -18.130 1.564 31.577 1.00 95.25 303 MET A O 1
ATOM 2376 N N . MET A 1 304 ? -16.616 -0.002 32.108 1.00 94.25 304 MET A N 1
ATOM 2377 C CA . MET A 1 304 ? -17.111 -0.227 33.468 1.00 94.25 304 MET A CA 1
ATOM 2378 C C . MET A 1 304 ? -17.059 1.044 34.323 1.00 94.25 304 MET A C 1
ATOM 2380 O O . MET A 1 304 ? -17.965 1.273 35.130 1.00 94.25 304 MET A O 1
ATOM 2384 N N . LYS A 1 305 ? -16.044 1.897 34.133 1.00 95.56 305 LYS A N 1
ATOM 2385 C CA . LYS A 1 305 ? -15.962 3.206 34.798 1.00 95.56 305 LYS A CA 1
ATOM 2386 C C . LYS A 1 305 ? -17.038 4.171 34.317 1.00 95.56 305 LYS A C 1
ATOM 2388 O O . LYS A 1 305 ? -17.701 4.800 35.140 1.00 95.56 305 LYS A O 1
ATOM 2393 N N . GLN A 1 306 ? -17.262 4.253 33.007 1.00 96.94 306 GLN A N 1
ATOM 2394 C CA . GLN A 1 306 ? -18.300 5.110 32.422 1.00 96.94 306 GLN A CA 1
ATOM 2395 C C . GLN A 1 306 ? -19.710 4.665 32.844 1.00 96.94 306 GLN A C 1
ATOM 2397 O O . GLN A 1 306 ? -20.540 5.502 33.192 1.00 96.94 306 GLN A O 1
ATOM 2402 N N . LEU A 1 307 ? -19.953 3.354 32.948 1.00 95.69 307 LEU A N 1
ATOM 2403 C CA . LEU A 1 307 ? -21.190 2.792 33.506 1.00 95.69 307 LEU A CA 1
ATOM 2404 C C . LEU A 1 307 ? -21.294 2.992 35.036 1.00 95.69 307 LEU A C 1
ATOM 2406 O O . LEU A 1 307 ? -22.384 2.987 35.611 1.00 95.69 307 LEU A O 1
ATOM 2410 N N . GLY A 1 308 ? -20.185 3.294 35.716 1.00 94.62 308 GLY A N 1
ATOM 2411 C CA . GLY A 1 308 ? -20.109 3.512 37.165 1.00 94.62 308 GLY A CA 1
ATOM 2412 C C . GLY A 1 308 ? -20.157 2.233 37.993 1.00 94.62 308 GLY A C 1
ATOM 2413 O O . GLY A 1 308 ? -20.594 2.273 39.140 1.00 94.62 308 GLY A O 1
ATOM 2414 N N . ILE A 1 309 ? -19.722 1.119 37.407 1.00 93.44 309 ILE A N 1
ATOM 2415 C CA . ILE A 1 309 ? -19.568 -0.174 38.081 1.00 93.44 309 ILE A CA 1
ATOM 2416 C C . ILE A 1 309 ? -18.252 -0.214 38.863 1.00 93.44 309 ILE A C 1
ATOM 2418 O O . ILE A 1 309 ? -18.185 -0.768 39.958 1.00 93.44 309 ILE A O 1
ATOM 2422 N N . VAL A 1 310 ? -17.210 0.418 38.316 1.00 90.50 310 VAL A N 1
ATOM 2423 C CA . VAL A 1 310 ? -15.860 0.485 38.890 1.00 90.50 310 VAL A CA 1
ATOM 2424 C C . VAL A 1 310 ? -15.429 1.953 38.987 1.00 90.50 310 VAL A C 1
ATOM 2426 O O . VAL A 1 310 ? -15.866 2.776 38.186 1.00 90.50 310 VAL A O 1
ATOM 2429 N N . LYS A 1 311 ? -14.604 2.298 39.983 1.00 81.50 311 LYS A N 1
ATOM 2430 C CA . LYS A 1 311 ? -14.033 3.648 40.159 1.00 81.50 311 LYS A CA 1
ATOM 2431 C C . LYS A 1 311 ? -12.685 3.790 39.452 1.00 81.50 311 LYS A C 1
ATOM 2433 O O . LYS A 1 311 ? -11.895 2.826 39.430 1.00 81.50 311 LYS A O 1
#

InterPro domains:
  IPR009959 Polyketide cyclase SnoaL-like [PF07366] (182-307)
  IPR009959 Polyketide cyclase SnoaL-like [PTHR38436] (175-310)
  IPR032710 NTF2-like domain superfamily [SSF54427] (177-310)
  IPR032808 DoxX family [PF07681] (15-99)

Organism: NCBI:txid634771

Sequence (311 aa):
MKQQIFGTRNDWTGLILRLTLGLILFPHGAQKVLGWFGGPGFGNEMVFFTDTLHLPWLIAFLVIVIEFFGALSLIIGFASRIWSVAMILLFIGIIFTAHVENGFFMNWFGTQKGEGYEYHLLIIGLSLALLMNGSGRYAVDNMLVKPVKIPLSALAVSGTLLLLFTACNQAGPAVAQKNKQLVERYFDEAWNKGHVEVLDELLSQDYINHTPSVPDPPKGPDGLKPIVNAIRKAFPDLHYTLKDVIATNNRVVARVVMTGTQTDTLFGIPPTGKQVSVNQINIEEIVDGKIAEHWRVTDELTMMKQLGIVK

Foldseek 3Di:
DLCLQLPADQAVLLQCLLQVLLVVLQVVLCLCDPVPPVRPHPVRQLCCCCVVLVDDSVVSVLLSCLSHVLSVLSNQQHSLLVSLVSLLVSLVVCQVSPAVVQAAAACPPVPTPHGHSVVSVVSNVSSVSCNVRGNHHNHPSVVSPDVDDDDPVVVPPVPPVVVVVVPPPPLKVVLQVLLQVLVVCCQVQCQQVVPLVCQLVAADQQAEEPPDLDPPFDGGSNSCSVVSVVVCVQFVRWHKDWDDWGTTNFKIKTWIWIKGAGQQDDSNRGRLRFIDIWIKIKMFTDDPSHGRYIDMDIPVVSVCVRSPVDD

Secondary structure (DSSP, 8-state):
-HHHHH----SHHHHHHHHHHHHHHHHHHHHHHH-GGG--HHHHHHHIIIIIS---HHHHHHHHHIIIIIHHHHHHTSSHHHHHHHHHHHHHHHIIIIIGGG-SS--TTS-SSS--SHHHHHHHHHHHHHHHH-S-TT-HHHHHHS--PPPGGGGGGGTTSHHHHSSSSSHHHHHHHHHHHHHHHIIIIIIII--GGGHHHHEEEEEEESS-SSSSPPSSHHHHHHHHHHHHHH-TT-EEEEEEEEE-SSEEEEEEEEEEE--S-BTTBPP---EEEEEEEEEEEEETTEEEEEEEEE-HHHHHHHHTS--